Protein AF-X1G831-F1 (afdb_monomer)

Foldseek 3Di:
DAFPDDDPPDTHRDDDLLVVLVVAAFAADAEAEDEFQAALDDDDVVAAWDWADWDPPDPFDFQQDADDDDPVVPDDDDDDDDDDDDDDPDPDDGQRFRATPPTRIHIGGQNQDQELVVNLVRVVSSVVSVLRNHHQLHKYKYWYDWDFLADPPPPPDQDDDPDDDDDRPPPPDRGHHPSVPPDHRHIPCSVVSNVVVCVVVVKAWDDWDKAFAPPQDADPDDPDGRDRITTIIMIHSDPLNDWWAAPPPRDIDSDDDDPVPCVVGDDDDDPPPD

Solvent-accessible surface area (backbone atoms only — not comparable to full-atom values): 17306 Å² total; per-residue (Å²): 127,82,59,75,41,76,62,100,87,50,73,42,74,81,72,59,64,60,65,55,47,69,66,52,59,70,49,70,36,60,70,49,76,50,64,70,65,42,58,77,74,63,85,63,86,90,60,67,71,39,81,42,79,50,55,93,86,57,88,68,45,70,34,81,61,68,66,84,89,67,77,75,85,68,73,86,87,84,87,82,88,84,83,91,75,79,92,70,87,74,89,71,79,82,47,73,47,49,30,20,77,80,52,64,20,38,52,41,47,81,20,50,48,48,37,74,65,57,37,42,52,54,49,48,61,40,46,53,44,51,56,44,24,27,20,70,67,9,41,37,38,42,39,47,58,71,39,61,33,64,75,86,77,80,68,92,61,86,81,78,61,89,86,63,78,98,61,86,68,71,85,68,87,71,69,63,63,68,52,86,91,50,60,77,72,34,72,67,51,46,47,58,52,42,51,52,53,40,43,77,67,66,37,41,78,77,46,84,40,77,47,75,40,95,83,46,74,80,57,91,57,88,90,59,81,59,74,40,58,42,47,35,37,36,33,22,60,40,96,68,44,48,76,36,46,28,73,81,83,65,48,74,41,71,66,82,60,51,88,85,41,27,62,54,35,53,94,64,82,73,82,74,85,126

Radius of gyration: 24.04 Å; Cα contacts (8 Å, |Δi|>4): 388; chains: 1; bounding box: 50×58×80 Å

Structure (mmCIF, N/CA/C/O backbone):
data_AF-X1G831-F1
#
_entry.id   AF-X1G831-F1
#
loop_
_atom_site.group_PDB
_atom_site.id
_atom_site.type_symbol
_atom_site.label_atom_id
_atom_site.label_alt_id
_atom_site.label_comp_id
_atom_site.label_asym_id
_atom_site.label_entity_id
_atom_site.label_seq_id
_atom_site.pdbx_PDB_ins_code
_atom_site.Cartn_x
_atom_site.Cartn_y
_atom_site.Cartn_z
_atom_site.occupancy
_atom_site.B_iso_or_equiv
_atom_site.auth_seq_id
_atom_site.auth_comp_id
_atom_site.auth_asym_id
_atom_site.auth_atom_id
_atom_site.pdbx_PDB_model_num
ATOM 1 N N . MET A 1 1 ? -10.690 -20.963 4.256 1.00 85.31 1 MET A N 1
ATOM 2 C CA . MET A 1 1 ? -9.299 -21.421 4.035 1.00 85.31 1 MET A CA 1
ATOM 3 C C . MET A 1 1 ? -8.721 -21.779 5.390 1.00 85.31 1 MET A C 1
ATOM 5 O O . MET A 1 1 ? -8.988 -21.037 6.324 1.00 85.31 1 MET A O 1
ATOM 9 N N . LYS A 1 2 ? -8.014 -22.906 5.525 1.00 90.44 2 LYS A N 1
ATOM 10 C CA . LYS A 1 2 ? -7.389 -23.283 6.801 1.00 90.44 2 LYS A CA 1
ATOM 11 C C . LYS A 1 2 ? -6.063 -22.517 6.972 1.00 90.44 2 LYS A C 1
ATOM 13 O O . LYS A 1 2 ? -5.349 -22.398 5.972 1.00 90.44 2 LYS A O 1
ATOM 18 N N . PRO A 1 3 ? -5.730 -22.007 8.171 1.00 94.75 3 PRO A N 1
ATOM 19 C CA . PRO A 1 3 ? -4.408 -21.451 8.441 1.00 94.75 3 PRO A CA 1
ATOM 20 C C . PRO A 1 3 ? -3.305 -22.488 8.200 1.00 94.75 3 PRO A C 1
ATOM 22 O O . PRO A 1 3 ? -3.505 -23.688 8.391 1.00 94.75 3 PRO A O 1
ATOM 25 N N . TYR A 1 4 ? -2.132 -22.014 7.790 1.00 96.25 4 TYR A N 1
ATOM 26 C CA . TYR A 1 4 ? -0.911 -22.818 7.742 1.00 96.25 4 TYR A CA 1
ATOM 27 C C . TYR A 1 4 ? -0.408 -23.138 9.157 1.00 96.25 4 TYR A C 1
ATOM 29 O O . TYR A 1 4 ? 0.038 -24.249 9.426 1.00 96.25 4 TYR A O 1
ATOM 37 N N . PHE A 1 5 ? -0.531 -22.169 10.065 1.00 97.62 5 PHE A N 1
ATOM 38 C CA . PHE A 1 5 ? -0.227 -22.304 11.486 1.00 97.62 5 PHE A CA 1
ATOM 39 C C . PHE A 1 5 ? -1.284 -21.557 12.299 1.00 97.62 5 PHE A C 1
ATOM 41 O O . PHE A 1 5 ? -1.766 -20.511 11.861 1.00 97.62 5 PHE A O 1
ATOM 48 N N . GLU A 1 6 ? -1.640 -22.086 13.465 1.00 97.38 6 GLU A N 1
ATOM 49 C CA . GLU A 1 6 ? -2.624 -21.486 14.362 1.00 97.38 6 GLU A CA 1
ATOM 50 C C . GLU A 1 6 ? -2.326 -21.868 15.817 1.00 97.38 6 GLU A C 1
ATOM 52 O O . GLU A 1 6 ? -2.114 -23.043 16.120 1.00 97.38 6 GLU A O 1
ATOM 57 N N . ASP A 1 7 ? -2.321 -20.870 16.698 1.00 97.25 7 ASP A N 1
ATOM 58 C CA . ASP A 1 7 ? -2.323 -21.011 18.154 1.00 97.25 7 ASP A CA 1
ATOM 59 C C . ASP A 1 7 ? -3.410 -20.111 18.784 1.00 97.25 7 ASP A C 1
ATOM 61 O O . ASP A 1 7 ? -4.289 -19.603 18.089 1.00 97.25 7 ASP A O 1
ATOM 65 N N . SER A 1 8 ? -3.390 -19.923 20.108 1.00 96.38 8 SER A N 1
ATOM 66 C CA . SER A 1 8 ? -4.411 -19.142 20.822 1.00 96.38 8 SER A CA 1
ATOM 67 C C . SER A 1 8 ? -4.416 -17.637 20.516 1.00 96.38 8 SER A C 1
ATOM 69 O O . SER A 1 8 ? -5.392 -16.967 20.846 1.00 96.38 8 SER A O 1
ATOM 71 N N . PHE A 1 9 ? -3.346 -17.090 19.932 1.00 95.19 9 PHE A N 1
ATOM 72 C CA . PHE A 1 9 ? -3.184 -15.656 19.656 1.00 95.19 9 PHE A CA 1
ATOM 73 C C . PHE A 1 9 ? -2.833 -15.346 18.196 1.00 95.19 9 PHE A C 1
ATOM 75 O O . PHE A 1 9 ? -3.039 -14.220 17.744 1.00 95.19 9 PHE A O 1
ATOM 82 N N . THR A 1 10 ? -2.295 -16.318 17.461 1.00 96.94 10 THR A N 1
ATOM 83 C CA . THR A 1 10 ? -1.663 -16.121 16.160 1.00 96.94 10 THR A CA 1
ATOM 84 C C . THR A 1 10 ? -2.197 -17.116 15.146 1.00 96.94 10 THR A C 1
ATOM 86 O O . THR A 1 10 ? -2.191 -18.323 15.366 1.00 96.94 10 THR A O 1
ATOM 89 N N . SER A 1 11 ? -2.559 -16.612 13.970 1.00 96.88 11 SER A N 1
ATOM 90 C CA . SER A 1 11 ? -2.832 -17.438 12.797 1.00 96.88 11 SER A CA 1
ATOM 91 C C . SER A 1 11 ? -1.979 -16.959 11.629 1.00 96.88 11 SER A C 1
ATOM 93 O O . SER A 1 11 ? -1.954 -15.769 11.314 1.00 96.88 11 SER A O 1
ATOM 95 N N . ILE A 1 12 ? -1.301 -17.885 10.955 1.00 97.31 12 ILE A N 1
ATOM 96 C CA . ILE A 1 12 ? -0.504 -17.610 9.758 1.00 97.31 12 ILE A CA 1
ATOM 97 C C . ILE A 1 12 ? -1.199 -18.257 8.572 1.00 97.31 12 ILE A C 1
ATOM 99 O O . ILE A 1 12 ? -1.457 -19.459 8.562 1.00 97.31 12 ILE A O 1
ATOM 103 N N . TYR A 1 13 ? -1.464 -17.463 7.542 1.00 96.12 13 TYR A N 1
ATOM 104 C CA . TYR A 1 13 ? -2.053 -17.928 6.294 1.00 96.12 13 TYR A CA 1
ATOM 105 C C . TYR A 1 13 ? -1.001 -17.860 5.192 1.00 96.12 13 TYR A C 1
ATOM 107 O O . TYR A 1 13 ? -0.443 -16.797 4.928 1.00 96.12 13 TYR A O 1
ATOM 115 N N . GLN A 1 14 ? -0.746 -18.986 4.528 1.00 93.38 14 GLN A N 1
ATOM 116 C CA . GLN A 1 14 ? 0.147 -19.038 3.376 1.00 93.38 14 GLN A CA 1
ATOM 117 C C . GLN A 1 14 ? -0.672 -18.943 2.088 1.00 93.38 14 GLN A C 1
ATOM 119 O O . GLN A 1 14 ? -1.495 -19.811 1.800 1.00 93.38 14 GLN A O 1
ATOM 124 N N . GLY A 1 15 ? -0.439 -17.902 1.292 1.00 89.75 15 GLY A N 1
ATOM 125 C CA . GLY A 1 15 ? -1.065 -17.761 -0.017 1.00 89.75 15 GLY A CA 1
ATOM 126 C C . GLY A 1 15 ? -1.068 -16.330 -0.531 1.00 89.75 15 GLY A C 1
ATOM 127 O O . GLY A 1 15 ? -0.501 -15.421 0.070 1.00 89.75 15 GLY A O 1
ATOM 128 N N . HIS A 1 16 ? -1.743 -16.131 -1.661 1.00 88.38 16 HIS A N 1
ATOM 129 C CA . HIS A 1 16 ? -1.906 -14.812 -2.255 1.00 88.38 16 HIS A CA 1
ATOM 130 C C . HIS A 1 16 ? -2.752 -13.904 -1.356 1.00 88.38 16 HIS A C 1
ATOM 132 O O . HIS A 1 16 ? -3.925 -14.213 -1.130 1.00 88.38 16 HIS A O 1
ATOM 138 N N . ALA A 1 17 ? -2.207 -12.765 -0.916 1.00 91.38 17 ALA A N 1
ATOM 139 C CA . ALA A 1 17 ? -2.860 -11.863 0.038 1.00 91.38 17 ALA A CA 1
ATOM 140 C C . ALA A 1 17 ? -4.309 -11.524 -0.353 1.00 91.38 17 ALA A C 1
ATOM 142 O O . ALA A 1 17 ? -5.213 -11.705 0.455 1.00 91.38 17 ALA A O 1
ATOM 143 N N . LEU A 1 18 ? -4.564 -11.157 -1.617 1.00 90.56 18 LEU A N 1
ATOM 144 C CA . LEU A 1 18 ? -5.925 -10.865 -2.095 1.00 90.56 18 LEU A CA 1
ATOM 145 C C . LEU A 1 18 ? -6.883 -12.062 -1.952 1.00 90.56 18 LEU A C 1
ATOM 147 O O . LEU A 1 18 ? -8.051 -11.882 -1.626 1.00 90.56 18 LEU A O 1
ATOM 151 N N . LYS A 1 19 ? -6.410 -13.292 -2.198 1.00 91.38 19 LYS A N 1
ATOM 152 C CA . LYS A 1 19 ? -7.250 -14.497 -2.095 1.00 91.38 19 LYS A CA 1
ATOM 153 C C . LYS A 1 19 ? -7.513 -14.847 -0.633 1.00 91.38 19 LYS A C 1
ATOM 155 O O . LYS A 1 19 ? -8.636 -15.197 -0.298 1.00 91.38 19 LYS A O 1
ATOM 160 N N . VAL A 1 20 ? -6.495 -14.720 0.220 1.00 95.25 20 VAL A N 1
ATOM 161 C CA . VAL A 1 20 ? -6.602 -14.965 1.664 1.00 95.25 20 VAL A CA 1
ATOM 162 C C . VAL A 1 20 ? -7.552 -13.954 2.308 1.00 95.25 20 VAL A C 1
ATOM 164 O O . VAL A 1 20 ? -8.499 -14.363 2.974 1.00 95.25 20 VAL A O 1
ATOM 167 N N . LEU A 1 21 ? -7.366 -12.654 2.052 1.00 95.88 21 LEU A N 1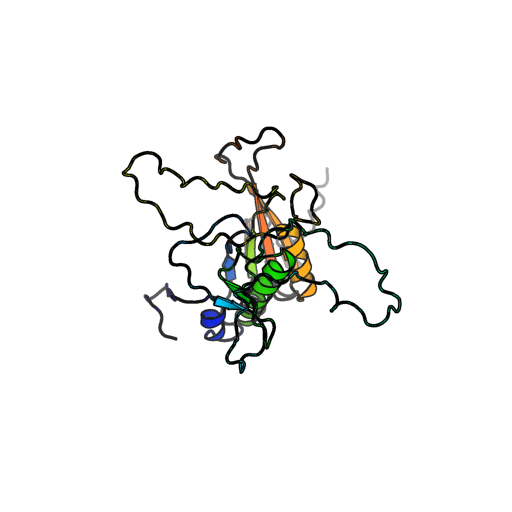
ATOM 168 C CA . LEU A 1 21 ? -8.201 -11.583 2.608 1.00 95.88 21 LEU A CA 1
ATOM 169 C C . LEU A 1 21 ? -9.682 -11.768 2.263 1.00 95.88 21 LEU A C 1
ATOM 171 O O . LEU A 1 21 ? -10.532 -11.591 3.131 1.00 95.88 21 LEU A O 1
ATOM 175 N N . LYS A 1 22 ? -10.003 -12.212 1.040 1.00 95.56 22 LYS A N 1
ATOM 176 C CA . LYS A 1 22 ? -11.381 -12.534 0.622 1.00 95.56 22 LYS A CA 1
ATOM 177 C C . LYS A 1 22 ? -12.059 -13.610 1.471 1.00 95.56 22 LYS A C 1
ATOM 179 O O . LYS A 1 22 ? -13.282 -13.686 1.479 1.00 95.56 22 LYS A O 1
ATOM 184 N N . THR A 1 23 ? -11.296 -14.435 2.187 1.00 96.56 23 THR A N 1
ATOM 185 C CA . THR A 1 23 ? -11.858 -15.453 3.087 1.00 96.56 23 THR A CA 1
ATOM 186 C C . THR A 1 23 ? -12.225 -14.912 4.464 1.00 96.56 23 THR A C 1
ATOM 188 O O . THR A 1 23 ? -12.937 -15.588 5.202 1.00 96.56 23 THR A O 1
ATOM 191 N N . PHE A 1 24 ? -11.759 -13.714 4.822 1.00 97.06 24 PHE A N 1
ATOM 192 C CA . PHE A 1 24 ? -12.047 -13.106 6.117 1.00 97.06 24 PHE A CA 1
ATOM 193 C C . PHE A 1 24 ? -13.390 -12.382 6.063 1.00 97.06 24 PHE A C 1
ATOM 195 O O . PHE A 1 24 ? -13.750 -11.776 5.045 1.00 97.06 24 PHE A O 1
ATOM 202 N N . ALA A 1 25 ? -14.123 -12.416 7.175 1.00 97.69 25 ALA A N 1
ATOM 203 C CA . ALA A 1 25 ? -15.366 -11.675 7.314 1.00 97.69 25 ALA A CA 1
ATOM 204 C C . ALA A 1 25 ? -15.128 -10.164 7.146 1.00 97.69 25 ALA A C 1
ATOM 206 O O . ALA A 1 25 ? -14.044 -9.641 7.401 1.00 97.69 25 ALA A O 1
ATOM 207 N N . SER A 1 26 ? -16.145 -9.452 6.669 1.00 97.94 26 SER A N 1
ATOM 208 C CA . SER A 1 26 ? -16.094 -7.990 6.645 1.00 97.94 26 SER A CA 1
ATOM 209 C C . SER A 1 26 ? -16.076 -7.457 8.077 1.00 97.94 26 SER A C 1
ATOM 211 O O . SER A 1 26 ? -16.712 -8.036 8.954 1.00 97.94 26 SER A O 1
ATOM 213 N N . GLU A 1 27 ? -15.385 -6.342 8.305 1.00 96.25 27 GLU A N 1
ATOM 214 C CA . GLU A 1 27 ? -15.343 -5.669 9.613 1.00 96.25 27 GLU A CA 1
ATOM 215 C C . GLU A 1 27 ? -14.859 -6.547 10.782 1.00 96.25 27 GLU A C 1
ATOM 217 O O . GLU A 1 27 ? -15.293 -6.370 11.918 1.00 96.25 27 GLU A O 1
ATOM 222 N N . SER A 1 28 ? -13.946 -7.486 10.525 1.00 96.44 28 SER A N 1
ATOM 223 C CA . SER A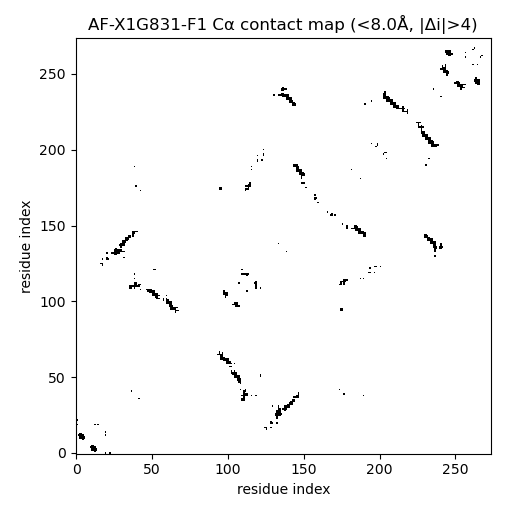 1 28 ? -13.401 -8.404 11.530 1.00 96.44 28 SER A CA 1
ATOM 224 C C . SER A 1 28 ? -12.016 -8.021 12.059 1.00 96.44 28 SER A C 1
ATOM 226 O O . SER A 1 28 ? -11.562 -8.613 13.033 1.00 96.44 28 SER A O 1
ATOM 228 N N . ILE A 1 29 ? -11.322 -7.068 11.429 1.00 95.81 29 ILE A N 1
ATOM 229 C CA . ILE A 1 29 ? -9.937 -6.699 11.761 1.00 95.81 29 ILE A CA 1
ATOM 230 C C . ILE A 1 29 ? -9.877 -5.272 12.313 1.00 95.81 29 ILE A C 1
ATOM 232 O O . ILE A 1 29 ? -10.421 -4.347 11.716 1.00 95.81 29 ILE A O 1
ATOM 236 N N . GLN A 1 30 ? -9.202 -5.078 13.449 1.00 92.00 30 GLN A N 1
ATOM 237 C CA . GLN A 1 30 ? -9.047 -3.753 14.064 1.00 92.00 30 GLN A CA 1
ATOM 238 C C . GLN A 1 30 ? -7.945 -2.921 13.403 1.00 92.00 30 GLN A C 1
ATOM 240 O O . GLN A 1 30 ? -8.110 -1.726 13.183 1.00 92.00 30 GLN A O 1
ATOM 245 N N . MET A 1 31 ? -6.810 -3.546 13.101 1.00 94.25 31 MET A N 1
ATOM 246 C CA . MET A 1 31 ? -5.642 -2.862 12.565 1.00 94.25 31 MET A CA 1
ATOM 247 C C . MET A 1 31 ? -5.006 -3.709 11.474 1.00 94.25 31 MET A C 1
ATOM 249 O O . MET A 1 31 ? -4.768 -4.902 11.663 1.00 94.25 31 ME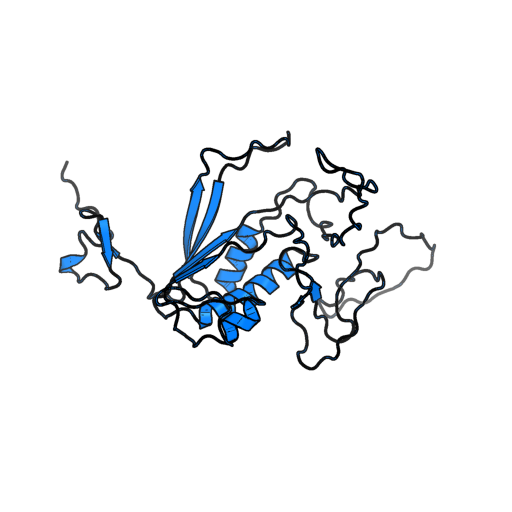T A O 1
ATOM 253 N N . CYS A 1 32 ? -4.681 -3.075 10.355 1.00 97.38 32 CYS A N 1
ATOM 254 C CA . CYS A 1 32 ? -3.825 -3.652 9.332 1.00 97.38 32 CYS A CA 1
ATOM 255 C C . CYS A 1 32 ? -2.522 -2.857 9.257 1.00 97.38 32 CYS A C 1
ATOM 257 O O . CYS A 1 32 ? -2.526 -1.629 9.310 1.00 97.38 32 CYS A O 1
ATOM 259 N N . LEU A 1 33 ? -1.404 -3.558 9.108 1.00 97.38 33 LEU A N 1
ATOM 260 C CA . LEU A 1 33 ? -0.096 -2.959 8.880 1.00 97.38 33 LEU A CA 1
ATOM 261 C C . LEU A 1 33 ? 0.603 -3.752 7.783 1.00 97.38 33 LEU A C 1
ATOM 263 O O . LEU A 1 33 ? 0.646 -4.980 7.848 1.00 97.38 33 LEU A O 1
ATOM 267 N N . CYS A 1 34 ? 1.118 -3.072 6.762 1.00 96.25 34 CYS A N 1
ATOM 268 C CA . CYS A 1 34 ? 1.846 -3.752 5.698 1.00 96.25 34 CYS A CA 1
ATOM 269 C C . CYS A 1 34 ? 2.956 -2.896 5.083 1.00 96.25 34 CYS A C 1
ATOM 271 O O . CYS A 1 34 ? 2.897 -1.665 5.068 1.00 96.25 34 CYS A O 1
ATOM 273 N N . SER A 1 35 ? 3.951 -3.596 4.543 1.00 95.94 35 SER A N 1
ATOM 274 C CA . SER A 1 35 ? 4.987 -3.067 3.661 1.00 95.94 35 SER A CA 1
ATOM 275 C C . SER A 1 35 ? 5.014 -3.937 2.399 1.00 95.94 35 SER A C 1
ATOM 277 O O . SER A 1 35 ? 5.700 -4.967 2.398 1.00 95.94 35 SER A O 1
ATOM 279 N N . PRO A 1 36 ? 4.202 -3.628 1.370 1.00 94.69 36 PRO A N 1
ATOM 280 C CA . PRO A 1 36 ? 4.167 -4.435 0.154 1.00 94.69 36 PRO A CA 1
ATOM 281 C C . PRO A 1 36 ? 5.538 -4.418 -0.548 1.00 94.69 36 PRO A C 1
ATOM 283 O O . PRO A 1 36 ? 6.356 -3.541 -0.263 1.00 94.69 36 PRO A O 1
ATOM 286 N N . PRO A 1 37 ? 5.810 -5.355 -1.474 1.00 92.75 37 PRO A N 1
ATOM 287 C CA . PRO A 1 37 ? 6.988 -5.290 -2.333 1.00 92.75 37 PRO A CA 1
ATOM 288 C C . PRO A 1 37 ? 7.122 -3.918 -3.000 1.00 92.75 37 PRO A C 1
ATOM 290 O O . PRO A 1 37 ? 6.238 -3.506 -3.743 1.00 92.75 37 PRO A O 1
ATOM 293 N N . TYR A 1 38 ? 8.219 -3.205 -2.741 1.00 92.75 38 TYR A N 1
ATOM 294 C CA . TYR A 1 38 ? 8.442 -1.896 -3.356 1.00 92.75 38 TYR A CA 1
ATOM 295 C C . TYR A 1 38 ? 8.697 -2.065 -4.849 1.00 92.75 38 TYR A C 1
ATOM 297 O O . TYR A 1 38 ? 9.492 -2.910 -5.276 1.00 92.75 38 TYR A O 1
ATOM 305 N N . TRP A 1 39 ? 8.033 -1.228 -5.634 1.00 92.50 39 TRP A N 1
ATOM 306 C CA . TRP A 1 39 ? 7.995 -1.391 -7.071 1.00 92.50 39 TRP A CA 1
ATOM 307 C C . TRP A 1 39 ? 9.376 -1.262 -7.720 1.00 92.50 39 TRP A C 1
ATOM 309 O O . TRP A 1 39 ? 10.080 -0.269 -7.561 1.00 92.50 39 TRP A O 1
ATOM 319 N N . GLY A 1 40 ? 9.779 -2.280 -8.471 1.00 85.31 40 GLY A N 1
ATOM 320 C CA . GLY A 1 40 ? 11.027 -2.332 -9.215 1.00 85.31 40 GLY A CA 1
ATOM 321 C C . GLY A 1 40 ? 12.287 -2.526 -8.370 1.00 85.31 40 GLY A C 1
ATOM 322 O O . GLY A 1 40 ? 13.373 -2.230 -8.878 1.00 85.31 40 GLY A O 1
ATOM 323 N N . LEU A 1 41 ? 12.175 -2.972 -7.110 1.00 81.81 41 LEU A N 1
ATOM 324 C CA . LEU A 1 41 ? 13.336 -3.165 -6.228 1.00 81.81 41 LEU A CA 1
ATOM 325 C C . LEU A 1 41 ? 13.743 -4.624 -6.012 1.00 81.81 41 LEU A C 1
ATOM 327 O O . LEU A 1 41 ? 14.936 -4.890 -5.862 1.00 81.81 41 LEU A O 1
ATOM 331 N N . ARG A 1 42 ? 12.795 -5.567 -5.954 1.00 78.88 42 ARG A N 1
ATOM 332 C CA . ARG A 1 42 ? 13.096 -6.976 -5.661 1.00 78.88 42 ARG A CA 1
ATOM 333 C C . ARG A 1 42 ? 12.321 -7.915 -6.571 1.00 78.88 42 ARG A C 1
ATOM 335 O O . ARG A 1 42 ? 11.126 -7.738 -6.765 1.00 78.88 42 ARG A O 1
ATOM 342 N N . ASN A 1 43 ? 13.026 -8.925 -7.068 1.00 77.25 43 ASN A N 1
ATOM 343 C CA . ASN A 1 43 ? 12.439 -10.155 -7.576 1.00 77.25 43 ASN A CA 1
ATOM 344 C C . ASN A 1 43 ? 12.598 -11.213 -6.482 1.00 77.25 43 ASN A C 1
ATOM 346 O O . ASN A 1 43 ? 13.702 -11.375 -5.955 1.00 77.25 43 ASN A O 1
ATOM 350 N N . TYR A 1 44 ? 11.506 -11.858 -6.081 1.00 74.94 44 TYR A N 1
ATOM 351 C CA . TYR A 1 44 ? 11.548 -12.888 -5.051 1.00 74.94 44 TYR A CA 1
ATOM 352 C C . TYR A 1 44 ? 11.605 -14.253 -5.732 1.00 74.94 44 TYR A C 1
ATOM 354 O O . TYR A 1 44 ? 10.669 -14.653 -6.430 1.00 74.94 44 TYR A O 1
ATOM 362 N N . SER A 1 45 ? 12.708 -14.972 -5.522 1.00 68.81 45 SER A N 1
ATOM 363 C CA . SER A 1 45 ? 12.872 -16.330 -6.035 1.00 68.81 45 SER A CA 1
ATOM 364 C C . SER A 1 45 ? 11.795 -17.250 -5.453 1.00 68.81 45 SER A C 1
ATOM 366 O O . SER A 1 45 ? 11.434 -17.167 -4.277 1.00 68.81 45 SER A O 1
ATOM 368 N N . GLY A 1 46 ? 11.206 -18.087 -6.308 1.00 65.62 46 GLY A N 1
ATOM 369 C CA . GLY A 1 46 ? 10.044 -18.906 -5.943 1.00 65.62 46 GLY A CA 1
ATOM 370 C C . GLY A 1 46 ? 8.740 -18.118 -5.751 1.00 65.62 46 GLY A C 1
ATOM 371 O O . GLY A 1 46 ? 7.731 -18.701 -5.353 1.00 65.62 46 GLY A O 1
ATOM 372 N N . GLY A 1 47 ? 8.726 -16.812 -6.041 1.00 61.84 47 GLY A N 1
ATOM 373 C CA . GLY A 1 47 ? 7.508 -16.016 -6.066 1.00 61.84 47 GLY A CA 1
ATOM 374 C C . GLY A 1 47 ? 6.563 -16.515 -7.159 1.00 61.84 47 GLY A C 1
ATOM 375 O O . GLY A 1 47 ? 6.920 -16.578 -8.335 1.00 61.84 47 GLY A O 1
ATOM 376 N N . SER A 1 48 ? 5.344 -16.884 -6.768 1.00 64.94 48 SER A N 1
ATOM 377 C CA . SER A 1 48 ? 4.307 -17.313 -7.704 1.00 64.94 48 SER A CA 1
ATOM 378 C C . SER A 1 48 ? 3.934 -16.166 -8.640 1.00 64.94 48 SER A C 1
ATOM 380 O O . SER A 1 48 ? 3.518 -15.108 -8.165 1.00 64.94 48 SER A O 1
ATOM 382 N N . GLU A 1 49 ? 4.010 -16.388 -9.951 1.00 73.00 49 GLU A N 1
ATOM 383 C CA . GLU A 1 49 ? 3.361 -15.503 -10.913 1.00 73.00 49 GLU A CA 1
ATOM 384 C C . GLU A 1 49 ? 1.849 -15.531 -10.682 1.00 73.00 49 GLU A C 1
ATOM 386 O O . GLU A 1 49 ? 1.221 -16.592 -10.636 1.00 73.00 49 GLU A O 1
ATOM 391 N N . ILE A 1 50 ? 1.261 -14.353 -10.506 1.00 84.62 50 ILE A N 1
ATOM 392 C CA . ILE A 1 50 ? -0.161 -14.201 -10.218 1.00 84.62 50 ILE A CA 1
ATOM 393 C C . ILE A 1 50 ? -0.810 -13.473 -11.379 1.00 84.62 50 ILE A C 1
ATOM 395 O O . ILE A 1 50 ? -0.204 -12.591 -11.976 1.00 84.62 50 ILE A O 1
ATOM 399 N N . VAL A 1 51 ? -2.050 -13.846 -11.683 1.00 88.12 51 VAL A N 1
ATOM 400 C CA . VAL A 1 51 ? -2.888 -13.125 -12.636 1.00 88.12 51 VAL A CA 1
ATOM 401 C C . VAL A 1 51 ? -3.626 -11.999 -11.921 1.00 88.12 51 VAL A C 1
ATOM 403 O O . VAL A 1 51 ? -4.351 -12.237 -10.951 1.00 88.12 51 VAL A O 1
ATOM 406 N N . TRP A 1 52 ? -3.450 -10.789 -12.428 1.00 89.69 52 TRP A N 1
ATOM 407 C CA . TRP A 1 52 ? -4.028 -9.554 -11.934 1.00 89.69 52 TRP A CA 1
ATOM 408 C C . TRP A 1 52 ? -5.007 -8.981 -12.956 1.00 89.69 52 TRP A C 1
ATOM 410 O O . TRP A 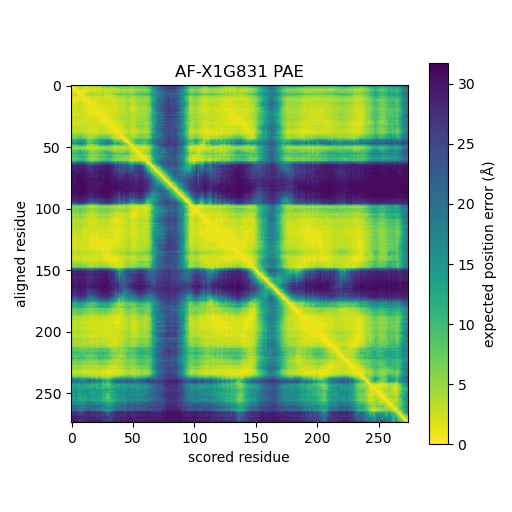1 52 ? -4.718 -8.929 -14.152 1.00 89.69 52 TRP A O 1
ATOM 420 N N . GLY A 1 53 ? -6.168 -8.535 -12.475 1.00 86.38 53 GLY A N 1
ATOM 421 C CA . GLY A 1 53 ? -7.204 -7.938 -13.316 1.00 86.38 53 GLY A CA 1
ATOM 422 C C . GLY A 1 53 ? -7.795 -8.889 -14.366 1.00 86.38 53 GLY A C 1
ATOM 423 O O . GLY A 1 53 ? -7.749 -10.114 -14.238 1.00 86.38 53 GLY A O 1
ATOM 424 N N . GLY A 1 54 ? -8.383 -8.290 -15.404 1.00 86.38 54 GLY A N 1
ATOM 425 C CA . GLY A 1 54 ? -9.054 -8.979 -16.506 1.00 86.38 54 GLY A CA 1
ATOM 426 C C . GLY A 1 54 ? -10.344 -9.713 -16.124 1.00 86.38 54 GLY A C 1
ATOM 427 O O . GLY A 1 54 ? -10.912 -9.543 -15.046 1.00 86.38 54 GLY A O 1
ATOM 428 N N . ASN A 1 55 ? -10.838 -10.518 -17.065 1.00 83.44 55 ASN A N 1
ATOM 429 C CA . ASN A 1 55 ? -12.078 -11.276 -16.909 1.00 83.44 55 ASN A CA 1
ATOM 430 C C . ASN A 1 55 ? -11.808 -12.608 -16.188 1.00 83.44 55 ASN A C 1
ATOM 432 O O . ASN A 1 55 ? -11.043 -13.427 -16.690 1.00 83.44 55 ASN A O 1
ATOM 436 N N . GLY A 1 56 ? -12.479 -12.841 -15.055 1.00 82.25 56 GLY A N 1
ATOM 437 C CA . GLY A 1 56 ? -12.325 -14.055 -14.242 1.00 82.25 56 GLY A CA 1
ATOM 438 C C . GLY A 1 56 ? -12.759 -15.363 -14.917 1.00 82.25 56 GLY A C 1
ATOM 439 O O . GLY A 1 56 ? -12.366 -16.427 -14.453 1.00 82.25 56 GLY A O 1
ATOM 440 N N . ASN A 1 57 ? -13.517 -15.292 -16.016 1.00 87.94 57 ASN A N 1
ATOM 441 C CA . ASN A 1 57 ? -13.917 -16.450 -16.826 1.00 87.94 57 ASN A CA 1
ATOM 442 C C . ASN A 1 57 ? -13.045 -16.631 -18.080 1.00 87.94 57 ASN A C 1
ATOM 444 O O . ASN A 1 57 ? -13.361 -17.436 -18.952 1.00 87.94 57 ASN A O 1
ATOM 448 N N . CYS A 1 58 ? -11.982 -15.842 -18.226 1.00 85.56 58 CYS A N 1
ATOM 449 C CA . CYS A 1 58 ? -11.074 -15.961 -19.353 1.00 85.56 58 CYS A CA 1
ATOM 450 C C . CYS A 1 58 ? -10.134 -17.152 -19.142 1.00 85.56 58 CYS A C 1
ATOM 452 O O . CYS A 1 58 ? -9.447 -17.228 -18.132 1.00 85.56 58 CYS A O 1
ATOM 454 N N . GLU A 1 59 ? -10.016 -18.030 -20.138 1.00 88.19 59 GLU A N 1
ATOM 455 C CA . GLU A 1 59 ? -9.019 -19.120 -20.130 1.00 88.19 59 GLU A CA 1
ATOM 456 C C . GLU A 1 59 ? -7.569 -18.615 -20.177 1.00 88.19 59 GLU A C 1
ATOM 458 O O . GLU A 1 59 ? -6.632 -19.363 -19.930 1.00 88.19 59 GLU A O 1
ATOM 463 N N . HIS A 1 60 ? -7.416 -17.323 -20.465 1.00 84.25 60 HIS A N 1
ATOM 464 C CA . HIS A 1 60 ? -6.181 -16.588 -20.670 1.00 84.25 60 HIS A CA 1
ATOM 465 C C . HIS A 1 60 ? -5.307 -17.116 -21.813 1.00 84.25 60 HIS A C 1
ATOM 467 O O . HIS A 1 60 ? -4.920 -18.273 -21.892 1.00 84.25 60 HIS A O 1
ATOM 473 N N . GLU A 1 61 ? -4.940 -16.208 -22.708 1.00 86.50 61 GLU A N 1
ATOM 474 C CA . GLU A 1 61 ? -3.920 -16.433 -23.727 1.00 86.50 61 GLU A CA 1
ATOM 475 C C . GLU A 1 61 ? -2.845 -15.374 -23.540 1.00 86.50 61 GLU A C 1
ATOM 477 O O . GLU A 1 61 ? -3.157 -14.187 -23.574 1.00 86.50 61 GLU A O 1
ATOM 482 N N . TRP A 1 62 ? -1.617 -15.788 -23.246 1.00 83.38 62 TRP A N 1
ATOM 483 C CA . TRP A 1 62 ? -0.552 -14.885 -22.818 1.00 83.38 62 TRP A CA 1
ATOM 484 C C . TRP A 1 62 ? 0.279 -14.435 -24.005 1.00 83.38 62 TRP A C 1
ATOM 486 O O . TRP A 1 62 ? 0.738 -15.264 -24.794 1.00 83.38 62 TRP A O 1
ATOM 496 N N . ASN A 1 63 ? 0.502 -13.129 -24.116 1.00 70.19 63 ASN A N 1
ATOM 497 C CA . ASN A 1 63 ? 1.382 -12.608 -25.140 1.00 70.19 63 ASN A CA 1
ATOM 498 C C . ASN A 1 63 ? 2.849 -12.836 -24.752 1.00 70.19 63 ASN A C 1
ATOM 500 O O . ASN A 1 63 ? 3.464 -12.015 -24.094 1.00 70.19 63 ASN A O 1
ATOM 504 N N . ILE A 1 64 ? 3.446 -13.945 -25.180 1.00 59.16 64 ILE A N 1
ATOM 505 C CA . ILE A 1 64 ? 4.891 -14.170 -24.982 1.00 59.16 64 ILE A CA 1
ATOM 506 C C . ILE A 1 64 ? 5.703 -13.413 -26.062 1.00 59.16 64 ILE A C 1
ATOM 508 O O . ILE A 1 64 ? 6.929 -13.360 -26.029 1.00 59.16 64 ILE A O 1
ATOM 512 N N . THR A 1 65 ? 5.033 -12.784 -27.039 1.00 44.62 65 THR A N 1
ATOM 513 C CA . THR A 1 65 ? 5.677 -12.132 -28.184 1.00 44.62 65 THR A CA 1
ATOM 514 C C . THR A 1 65 ? 5.639 -10.608 -28.102 1.00 44.62 65 THR A C 1
ATOM 516 O O . THR A 1 65 ? 4.581 -9.986 -28.057 1.00 44.62 65 THR A O 1
ATOM 519 N N . SER A 1 66 ? 6.821 -9.996 -28.181 1.00 42.38 66 SER A N 1
ATOM 520 C CA . SER A 1 66 ? 7.034 -8.549 -28.264 1.00 42.38 66 SER A CA 1
ATOM 521 C C . SER A 1 66 ? 6.118 -7.884 -29.303 1.00 42.38 66 SER A C 1
ATOM 523 O O . SER A 1 66 ? 6.397 -7.919 -30.507 1.00 42.38 66 SER A O 1
ATOM 525 N N . ARG A 1 67 ? 5.035 -7.247 -28.859 1.00 36.31 67 ARG A N 1
ATOM 526 C CA . ARG A 1 67 ? 4.275 -6.297 -29.672 1.00 36.31 67 ARG A CA 1
ATOM 527 C C . ARG A 1 67 ? 4.122 -5.018 -28.875 1.00 36.31 67 ARG A C 1
ATOM 529 O O . ARG A 1 67 ? 3.518 -5.004 -27.818 1.00 36.31 67 ARG A O 1
ATOM 536 N N . TYR A 1 68 ? 4.716 -3.975 -29.436 1.00 35.69 68 TYR A N 1
ATOM 537 C CA . TYR A 1 68 ? 4.671 -2.587 -29.009 1.00 35.69 68 TYR A CA 1
ATOM 538 C C . TYR A 1 68 ? 3.322 -2.204 -28.392 1.00 35.69 68 TYR A C 1
ATOM 540 O O . TYR A 1 68 ? 2.304 -2.215 -29.082 1.00 35.69 68 TYR A O 1
ATOM 548 N N . TRP A 1 69 ? 3.351 -1.816 -27.116 1.00 34.81 69 TRP A N 1
ATOM 549 C CA . TRP A 1 69 ? 2.261 -1.092 -26.476 1.00 34.81 69 TRP A CA 1
ATOM 550 C C . TRP A 1 69 ? 1.986 0.200 -27.249 1.00 34.81 69 TRP A C 1
ATOM 552 O O . TRP A 1 69 ? 2.850 1.076 -27.366 1.00 34.81 69 TRP A O 1
ATOM 562 N N . ASP A 1 70 ? 0.785 0.294 -27.800 1.00 36.00 70 ASP A N 1
ATOM 563 C CA . ASP A 1 70 ? 0.265 1.483 -28.450 1.00 36.00 70 ASP A CA 1
ATOM 564 C C . ASP A 1 70 ? -0.840 2.056 -27.560 1.00 36.00 70 ASP A C 1
ATOM 566 O O . ASP A 1 70 ? -1.816 1.373 -27.255 1.00 36.00 70 ASP A O 1
ATOM 570 N N . ASN A 1 71 ? -0.692 3.316 -27.149 1.00 33.53 71 ASN A N 1
ATOM 571 C CA . ASN A 1 71 ? -1.617 4.051 -26.279 1.00 33.53 71 ASN A CA 1
ATOM 572 C C . ASN A 1 71 ? -2.997 4.336 -26.923 1.00 33.53 71 ASN A C 1
ATOM 574 O O . ASN A 1 71 ? -3.723 5.222 -26.477 1.00 33.53 71 ASN A O 1
ATOM 578 N N . ARG A 1 72 ? -3.411 3.589 -27.950 1.00 38.31 72 ARG A N 1
ATOM 579 C CA . ARG A 1 72 ? -4.635 3.833 -28.731 1.00 38.31 72 ARG A CA 1
ATOM 580 C C . ARG A 1 72 ? -5.959 3.435 -28.064 1.00 38.31 72 ARG A C 1
ATOM 582 O O . ARG A 1 72 ? -6.989 3.472 -28.727 1.00 38.31 72 ARG A O 1
ATOM 589 N N . HIS A 1 73 ? -5.977 3.113 -26.770 1.00 32.88 73 HIS A N 1
ATOM 590 C CA . HIS A 1 73 ? -7.232 2.909 -26.025 1.00 32.88 73 HIS A CA 1
ATOM 591 C C . HIS A 1 73 ? -7.593 4.031 -25.042 1.00 32.88 73 HIS A C 1
ATOM 593 O O . HIS A 1 73 ? -8.611 3.936 -24.358 1.00 32.88 73 HIS A O 1
ATOM 599 N N . ALA A 1 74 ? -6.847 5.139 -25.044 1.00 34.97 74 ALA A N 1
ATOM 600 C CA . ALA A 1 74 ? -7.327 6.407 -24.509 1.00 34.97 74 ALA A CA 1
ATOM 601 C C . ALA A 1 74 ? -7.745 7.315 -25.677 1.00 34.97 74 ALA A C 1
ATOM 603 O O . ALA A 1 74 ? -6.906 7.784 -26.439 1.00 34.97 74 ALA A O 1
ATOM 604 N N . SER A 1 75 ? -9.048 7.581 -25.769 1.00 30.39 75 SER A N 1
ATOM 605 C CA . SER A 1 75 ? -9.741 8.519 -26.670 1.00 30.39 75 SER A CA 1
ATOM 606 C C . SER A 1 75 ? -10.050 8.069 -28.111 1.00 30.39 75 SER A C 1
ATOM 608 O O . SER A 1 75 ? -9.202 7.802 -28.955 1.00 30.39 75 SER A O 1
ATOM 610 N N . VAL A 1 76 ? -11.358 8.030 -28.357 1.00 31.00 76 VAL A N 1
ATOM 611 C CA . VAL A 1 76 ? -12.047 8.064 -29.646 1.00 31.00 76 VAL A CA 1
ATOM 612 C C . VAL A 1 76 ? -11.732 9.411 -30.329 1.00 31.00 76 VAL A C 1
ATOM 614 O O . VAL A 1 76 ? -11.728 10.438 -29.657 1.00 31.00 76 VAL A O 1
ATOM 617 N N . ILE A 1 77 ? -11.561 9.394 -31.661 1.00 32.47 77 ILE A N 1
ATOM 618 C CA . ILE A 1 77 ? -11.412 10.531 -32.605 1.00 32.47 77 ILE A CA 1
ATOM 619 C C . ILE A 1 77 ? -9.993 11.120 -32.762 1.00 32.47 77 ILE A C 1
ATOM 621 O O . ILE A 1 77 ? -9.630 12.077 -32.092 1.00 32.47 77 ILE A O 1
ATOM 625 N N . ALA A 1 78 ? -9.254 10.647 -33.774 1.00 28.97 78 ALA A N 1
ATOM 626 C CA . ALA A 1 78 ? -8.433 11.505 -34.641 1.00 28.97 78 ALA A CA 1
ATOM 627 C C . ALA A 1 78 ? -8.082 10.770 -35.949 1.00 28.97 78 ALA A C 1
ATOM 629 O O . ALA A 1 78 ? -7.455 9.714 -35.963 1.00 28.97 78 ALA A O 1
ATOM 630 N N . SER A 1 79 ? -8.562 11.343 -37.044 1.00 29.41 79 SER A N 1
ATOM 631 C CA . SER A 1 79 ? -8.345 11.006 -38.449 1.00 29.41 79 SER A CA 1
ATOM 632 C C . SER A 1 79 ? -6.918 11.282 -38.937 1.00 29.41 79 SER A C 1
ATOM 634 O O . SER A 1 79 ? -6.329 12.273 -38.516 1.00 29.41 79 SER A O 1
ATOM 636 N N . GLY A 1 80 ? -6.470 10.538 -39.957 1.00 25.94 80 GLY A N 1
ATOM 637 C CA . GLY A 1 80 ? -5.630 11.104 -41.025 1.00 25.94 80 GLY A CA 1
ATOM 638 C C . GLY A 1 80 ? -4.260 10.457 -41.255 1.00 25.94 80 GLY A C 1
ATOM 639 O O . GLY A 1 80 ? -3.365 10.611 -40.440 1.00 25.94 80 GLY A O 1
ATOM 640 N N . GLU A 1 81 ? -4.155 9.806 -42.420 1.00 26.00 81 GLU A N 1
ATOM 641 C CA . GLU A 1 81 ? -2.994 9.664 -43.325 1.00 26.00 81 GLU A CA 1
ATOM 642 C C . GLU A 1 81 ? -1.703 8.952 -42.861 1.00 26.00 81 GLU A C 1
ATOM 644 O O . GLU A 1 81 ? -1.068 9.271 -41.861 1.00 26.00 81 GLU A O 1
ATOM 649 N N . VAL A 1 82 ? -1.291 7.966 -43.671 1.00 29.06 82 VAL A N 1
ATOM 650 C CA . VAL A 1 82 ? -0.006 7.259 -43.585 1.00 29.06 82 VAL A CA 1
ATOM 651 C C . VAL A 1 82 ? 0.858 7.650 -44.781 1.00 29.06 82 VAL A C 1
ATOM 653 O O . VAL A 1 82 ? 0.532 7.323 -45.921 1.00 29.06 82 VAL A O 1
ATOM 656 N N . ASP A 1 83 ? 1.974 8.327 -44.519 1.00 26.89 83 ASP A N 1
ATOM 657 C CA . ASP A 1 83 ? 2.941 8.679 -45.556 1.00 26.89 83 ASP A CA 1
ATOM 658 C C . ASP A 1 83 ? 3.805 7.480 -45.964 1.00 26.89 83 ASP A C 1
ATOM 660 O O . ASP A 1 83 ? 4.323 6.708 -45.149 1.00 26.89 83 ASP A O 1
ATOM 664 N N . ALA A 1 84 ? 3.972 7.352 -47.277 1.00 39.69 84 ALA A N 1
ATOM 665 C CA . ALA A 1 84 ? 4.747 6.328 -47.947 1.00 39.69 84 ALA A CA 1
ATOM 666 C C . ALA A 1 84 ? 6.231 6.712 -48.001 1.00 39.69 84 ALA A C 1
ATOM 668 O O . ALA A 1 84 ? 6.622 7.407 -48.926 1.00 39.69 84 ALA A O 1
ATOM 669 N N . LEU A 1 85 ? 7.075 6.248 -47.067 1.00 33.22 85 LEU A N 1
ATOM 670 C CA . LEU A 1 85 ? 8.529 6.106 -47.287 1.00 33.22 85 LEU A CA 1
ATOM 671 C C . LEU A 1 85 ? 9.254 5.441 -46.101 1.00 33.22 85 LEU A C 1
ATOM 673 O O . LEU A 1 85 ? 9.289 5.960 -44.992 1.00 33.22 85 LEU A O 1
ATOM 677 N N . GLY A 1 86 ? 9.953 4.339 -46.395 1.00 27.89 86 GLY A N 1
ATOM 678 C CA . GLY A 1 86 ? 11.193 3.969 -45.704 1.00 27.89 86 GLY A CA 1
ATOM 679 C C . GLY A 1 86 ? 11.050 3.193 -44.394 1.00 27.89 86 GLY A C 1
ATOM 680 O O . GLY A 1 86 ? 11.044 3.759 -43.306 1.00 27.89 86 GLY A O 1
ATOM 681 N N . SER A 1 87 ? 11.081 1.862 -44.501 1.00 33.78 87 SER A N 1
ATOM 682 C CA . SER A 1 87 ? 11.282 0.942 -43.376 1.00 33.78 87 SER A CA 1
ATOM 683 C C . SER A 1 87 ? 12.591 1.251 -42.631 1.00 33.78 87 SER A C 1
ATOM 685 O O . SER A 1 87 ? 13.673 0.800 -43.011 1.00 33.78 87 SER A O 1
ATOM 687 N N . LYS A 1 88 ? 12.508 2.021 -41.540 1.00 30.88 88 LYS A N 1
ATOM 688 C CA . LYS A 1 88 ? 13.543 2.028 -40.502 1.00 30.88 88 LYS A CA 1
ATOM 689 C C . LYS A 1 88 ? 13.300 0.810 -39.620 1.00 30.88 88 LYS A C 1
ATOM 691 O O . LYS A 1 88 ? 12.348 0.792 -38.845 1.00 30.88 88 LYS A O 1
ATOM 696 N N . LYS A 1 89 ? 14.166 -0.207 -39.735 1.00 32.34 89 LYS A N 1
ATOM 697 C CA . LYS A 1 89 ? 14.236 -1.309 -38.765 1.00 32.34 89 LYS A CA 1
ATOM 698 C C . LYS A 1 89 ? 14.459 -0.715 -37.382 1.00 32.34 89 LYS A C 1
ATOM 700 O O . LYS A 1 89 ? 15.523 -0.188 -37.062 1.00 32.34 89 LYS A O 1
ATOM 705 N N . ASP A 1 90 ? 13.403 -0.772 -36.607 1.00 30.48 90 ASP A N 1
ATOM 706 C CA . ASP A 1 90 ? 13.280 -0.101 -35.344 1.00 30.48 90 ASP A CA 1
ATOM 707 C C . ASP A 1 90 ? 13.993 -0.895 -34.242 1.00 30.48 90 ASP A C 1
ATOM 709 O O . ASP A 1 90 ? 13.629 -2.024 -33.932 1.00 30.48 90 ASP A O 1
ATOM 713 N N . LYS A 1 91 ? 15.057 -0.323 -33.668 1.00 33.44 91 LYS A N 1
ATOM 714 C CA . LYS A 1 91 ? 15.850 -0.932 -32.584 1.00 33.44 91 LYS A CA 1
ATOM 715 C C . LYS A 1 91 ? 15.233 -0.646 -31.205 1.00 33.44 91 LYS A C 1
ATOM 717 O O . LYS A 1 91 ? 15.941 -0.218 -30.293 1.00 33.44 91 LYS A O 1
ATOM 722 N N . ARG A 1 92 ? 13.920 -0.825 -31.040 1.00 35.41 92 ARG A N 1
ATOM 723 C CA . ARG A 1 92 ? 13.243 -0.651 -29.743 1.00 35.41 92 ARG A CA 1
ATOM 724 C C . ARG A 1 92 ? 13.193 -2.001 -29.014 1.00 35.41 92 ARG A C 1
ATOM 726 O O . ARG A 1 92 ? 12.941 -3.036 -29.616 1.00 35.41 92 ARG A O 1
ATOM 733 N N . GLY A 1 93 ? 13.577 -1.990 -27.736 1.00 36.09 93 GLY A N 1
ATOM 734 C CA . GLY A 1 93 ? 13.817 -3.191 -26.934 1.00 36.09 93 GLY A CA 1
ATOM 735 C C . GLY A 1 93 ? 12.585 -4.080 -26.771 1.00 36.09 93 GLY A C 1
ATOM 736 O O . GLY A 1 93 ? 11.466 -3.584 -26.697 1.00 36.09 93 GLY A O 1
ATOM 737 N N . HIS A 1 94 ? 12.827 -5.390 -26.691 1.00 34.72 94 HIS A N 1
ATOM 738 C CA . HIS A 1 94 ? 11.829 -6.392 -26.335 1.00 34.72 94 HIS A CA 1
ATOM 739 C C . HIS A 1 94 ? 11.265 -6.083 -24.946 1.00 34.72 94 HIS A C 1
ATOM 741 O O . HIS A 1 94 ? 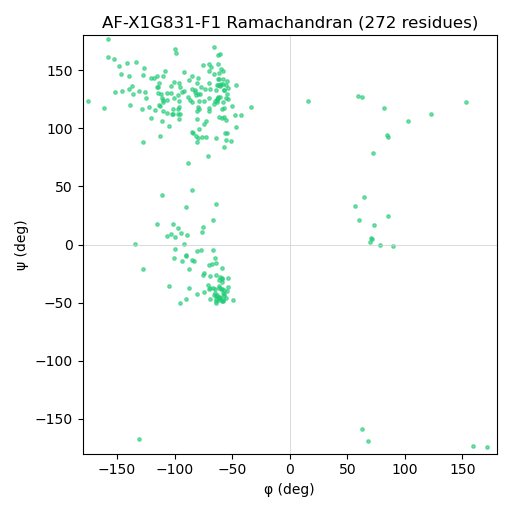12.012 -6.075 -23.967 1.00 34.72 94 HIS A O 1
ATOM 747 N N . ILE A 1 95 ? 9.972 -5.789 -24.893 1.00 45.41 95 ILE A N 1
ATOM 748 C CA . ILE A 1 95 ? 9.172 -5.834 -23.675 1.00 45.41 95 ILE A CA 1
ATOM 749 C C . ILE A 1 95 ? 8.406 -7.154 -23.794 1.00 45.41 95 ILE A C 1
ATOM 751 O O . ILE A 1 95 ? 7.650 -7.354 -24.746 1.00 45.41 95 ILE A O 1
ATOM 755 N N . GLU A 1 96 ? 8.729 -8.112 -22.929 1.00 53.12 96 GLU A N 1
ATOM 756 C CA . GLU A 1 96 ? 7.989 -9.369 -22.803 1.00 53.12 96 GLU A CA 1
ATOM 757 C C . GLU A 1 96 ? 6.742 -9.062 -21.971 1.00 53.12 96 GLU A C 1
ATOM 759 O O . GLU A 1 96 ? 6.762 -8.997 -20.745 1.00 53.12 96 GLU A O 1
ATOM 764 N N . ASP A 1 97 ? 5.669 -8.723 -22.670 1.00 63.06 97 ASP A N 1
ATOM 765 C CA . ASP A 1 97 ? 4.434 -8.234 -22.083 1.00 63.06 97 ASP A CA 1
ATOM 766 C C . ASP A 1 97 ? 3.601 -9.416 -21.576 1.00 63.06 97 ASP A C 1
ATOM 768 O O . ASP A 1 97 ? 2.812 -9.976 -22.328 1.00 63.06 97 ASP A O 1
ATOM 772 N N . ASN A 1 98 ? 3.732 -9.778 -20.292 1.00 81.19 98 ASN A N 1
ATOM 773 C CA . ASN A 1 98 ? 2.938 -10.823 -19.612 1.00 81.19 98 ASN A CA 1
ATOM 774 C C . ASN A 1 98 ? 1.425 -10.503 -19.503 1.00 81.19 98 ASN A C 1
ATOM 776 O O . ASN A 1 98 ? 0.763 -10.832 -18.518 1.00 81.19 98 ASN A O 1
ATOM 780 N N . PHE A 1 99 ? 0.851 -9.840 -20.498 1.00 85.62 99 PHE A N 1
ATOM 781 C CA . PHE A 1 99 ? -0.560 -9.533 -20.587 1.00 85.62 99 PHE A CA 1
ATOM 782 C C . PHE A 1 99 ? -1.315 -10.617 -21.347 1.00 85.62 99 PHE A C 1
ATOM 784 O O . PHE A 1 99 ? -0.823 -11.255 -22.282 1.00 85.62 99 PHE A O 1
ATOM 791 N N . CYS A 1 100 ? -2.561 -10.806 -20.947 1.00 86.06 100 CYS A N 1
ATOM 792 C CA . CYS A 1 100 ? -3.486 -11.672 -21.628 1.00 86.06 100 CYS A CA 1
ATOM 793 C C . CYS A 1 100 ? -4.046 -10.973 -22.875 1.00 86.06 100 CYS A C 1
ATOM 795 O O . CYS A 1 100 ? -4.706 -9.943 -22.765 1.00 86.06 100 CYS A O 1
ATOM 797 N N . LEU A 1 101 ? -3.880 -11.589 -24.045 1.00 84.38 101 LEU A N 1
ATOM 798 C CA . LEU A 1 101 ? -4.408 -11.131 -25.333 1.00 84.38 101 LEU A CA 1
ATOM 799 C C . LEU A 1 101 ? -5.940 -11.043 -25.370 1.00 84.38 101 LEU A C 1
ATOM 801 O O . LEU A 1 101 ? -6.494 -10.243 -26.115 1.00 84.38 101 LEU A O 1
ATOM 805 N N . LYS A 1 102 ? -6.628 -11.868 -24.575 1.00 85.81 102 LYS A N 1
ATOM 806 C CA . LYS A 1 102 ? -8.095 -11.961 -24.573 1.00 85.81 102 LYS A CA 1
ATOM 807 C C . LYS A 1 102 ? -8.762 -10.958 -23.635 1.00 85.81 102 LYS A C 1
ATOM 809 O O . LYS A 1 102 ? -9.846 -10.474 -23.938 1.00 85.81 102 LYS A O 1
ATOM 814 N N . CYS A 1 103 ? -8.165 -10.690 -22.472 1.00 85.94 103 CYS A N 1
ATOM 815 C CA . CYS A 1 103 ? -8.830 -9.923 -21.412 1.00 85.94 103 CYS A CA 1
ATOM 816 C C . CYS A 1 103 ? -7.975 -8.832 -20.759 1.00 85.94 103 CYS A C 1
ATOM 818 O O . CYS A 1 103 ? -8.449 -8.191 -19.825 1.00 85.94 103 CYS A O 1
ATOM 820 N N . GLY A 1 104 ? -6.727 -8.645 -21.195 1.00 84.75 104 GLY A N 1
ATOM 821 C CA . GLY A 1 104 ? -5.829 -7.622 -20.657 1.00 84.75 104 GLY A CA 1
ATOM 822 C C . GLY A 1 104 ? -5.310 -7.889 -19.241 1.00 84.75 104 GLY A C 1
ATOM 823 O O . GLY A 1 104 ? -4.611 -7.041 -18.702 1.00 84.75 104 GLY A O 1
ATOM 824 N N . ALA A 1 105 ? -5.615 -9.042 -18.631 1.00 89.00 105 ALA A N 1
ATOM 825 C CA . ALA A 1 105 ? -5.043 -9.412 -17.336 1.00 89.00 105 ALA A CA 1
ATOM 826 C C . ALA A 1 105 ? -3.515 -9.437 -17.410 1.00 89.00 105 ALA A C 1
ATOM 828 O O . ALA A 1 105 ? -2.969 -9.914 -18.401 1.00 89.00 105 ALA A O 1
ATOM 829 N N . TRP A 1 106 ? -2.829 -8.997 -16.365 1.00 90.31 106 TRP A N 1
ATOM 830 C CA . TRP A 1 106 ? -1.373 -9.069 -16.289 1.00 90.31 106 TRP A CA 1
ATOM 831 C C . TRP A 1 106 ? -0.930 -10.246 -15.422 1.00 90.31 106 TRP A C 1
ATOM 833 O O . TRP A 1 106 ? -1.534 -10.507 -14.385 1.00 90.31 106 TRP A O 1
ATOM 843 N N . ARG A 1 107 ? 0.125 -10.959 -15.820 1.00 87.44 107 ARG A N 1
ATOM 844 C CA . ARG A 1 107 ? 0.697 -12.074 -15.063 1.00 87.44 107 ARG A CA 1
ATOM 845 C C . ARG A 1 107 ? 2.089 -11.733 -14.536 1.00 87.44 107 ARG A C 1
ATOM 847 O O . ARG A 1 107 ? 3.019 -11.497 -15.301 1.00 87.44 107 ARG A O 1
ATOM 854 N N . GLY A 1 108 ? 2.262 -11.752 -13.222 1.00 86.38 108 GLY A N 1
ATOM 855 C CA . GLY A 1 108 ? 3.562 -11.488 -12.613 1.00 86.38 108 GLY A CA 1
ATOM 856 C C . GLY A 1 108 ? 3.513 -11.346 -11.098 1.00 86.38 108 GLY A C 1
ATOM 857 O O . GLY A 1 108 ? 2.483 -11.591 -10.462 1.00 86.38 108 GLY A O 1
ATOM 858 N N . GLN A 1 109 ? 4.657 -10.989 -10.515 1.00 86.69 109 GLN A N 1
ATOM 859 C CA . GLN A 1 109 ? 4.784 -10.745 -9.079 1.00 86.69 109 GLN A CA 1
ATOM 860 C C . GLN A 1 109 ? 4.453 -9.283 -8.747 1.00 86.69 109 GLN A C 1
ATOM 862 O O . GLN A 1 109 ? 4.840 -8.377 -9.482 1.00 86.69 109 GLN A O 1
ATOM 867 N N . LEU A 1 110 ? 3.779 -9.052 -7.618 1.00 90.56 110 LEU A N 1
ATOM 868 C CA . LEU A 1 110 ? 3.522 -7.700 -7.113 1.00 90.56 110 LEU A CA 1
ATOM 869 C C . LEU A 1 110 ? 4.843 -6.945 -6.910 1.00 90.56 110 LEU A C 1
ATOM 871 O O . LEU A 1 110 ? 5.772 -7.477 -6.301 1.00 90.56 110 LEU A O 1
ATOM 875 N N . GLY A 1 111 ? 4.910 -5.706 -7.389 1.00 90.75 111 GLY A N 1
ATOM 876 C CA . GLY A 1 111 ? 6.112 -4.874 -7.366 1.00 90.75 111 GLY A CA 1
ATOM 877 C C . GLY A 1 111 ? 6.995 -5.037 -8.606 1.00 90.75 111 GLY A C 1
ATOM 878 O O . GLY A 1 111 ? 8.009 -4.355 -8.715 1.00 90.75 111 GLY A O 1
ATOM 879 N N . LEU A 1 112 ? 6.635 -5.908 -9.547 1.00 87.81 112 LEU A N 1
ATOM 880 C CA . LEU A 1 112 ? 7.346 -6.125 -10.808 1.00 87.81 112 LEU A CA 1
ATOM 881 C C . LEU A 1 112 ? 6.511 -5.730 -12.039 1.00 87.81 112 LEU A C 1
ATOM 883 O O . LEU A 1 112 ? 6.814 -6.125 -13.165 1.00 87.81 112 LEU A O 1
ATOM 887 N N . GLU A 1 113 ? 5.460 -4.942 -11.835 1.00 89.62 113 GLU A N 1
ATOM 888 C CA . GLU A 1 113 ? 4.602 -4.431 -12.894 1.00 89.62 113 GLU A CA 1
ATOM 889 C C . GLU A 1 113 ? 5.390 -3.552 -13.881 1.00 89.62 113 GLU A C 1
ATOM 891 O O . GLU A 1 113 ? 6.242 -2.758 -13.460 1.00 89.62 113 GLU A O 1
ATOM 896 N N . PRO A 1 114 ? 5.077 -3.623 -15.189 1.00 86.12 114 PRO A N 1
ATOM 897 C CA . PRO A 1 114 ? 5.705 -2.799 -16.218 1.00 86.12 114 PRO A CA 1
ATOM 898 C C . PRO A 1 114 ? 5.666 -1.293 -15.941 1.00 86.12 114 PRO A C 1
ATOM 900 O O . PRO A 1 114 ? 6.637 -0.597 -16.243 1.00 86.12 114 PRO A O 1
ATOM 903 N N . THR A 1 115 ? 4.578 -0.786 -15.357 1.00 88.44 115 THR A N 1
ATOM 904 C CA . THR A 1 115 ? 4.374 0.646 -15.097 1.00 88.44 115 THR A CA 1
ATOM 905 C C . THR A 1 115 ? 4.041 0.920 -13.626 1.00 88.44 115 THR A C 1
ATOM 907 O O . THR A 1 115 ? 3.451 0.065 -12.958 1.00 88.44 115 THR A O 1
ATOM 910 N N . PRO A 1 116 ? 4.386 2.115 -13.105 1.00 91.88 116 PRO A N 1
ATOM 911 C CA . PRO A 1 116 ? 3.936 2.578 -11.792 1.00 91.88 116 PRO A CA 1
ATOM 912 C C . PRO A 1 116 ? 2.421 2.544 -11.633 1.00 91.88 116 PRO A C 1
ATOM 914 O O . PRO A 1 116 ? 1.924 2.189 -10.570 1.00 91.88 116 PRO A O 1
ATOM 917 N N . GLU A 1 117 ? 1.693 2.917 -12.683 1.00 92.12 117 GLU A N 1
ATOM 918 C CA . GLU A 1 117 ? 0.234 2.978 -12.691 1.00 92.12 117 GLU A CA 1
ATOM 919 C C . GLU A 1 117 ? -0.365 1.591 -12.443 1.00 92.12 117 GLU A C 1
ATOM 921 O O . GLU A 1 117 ? -1.182 1.433 -11.540 1.00 92.12 117 GLU A O 1
ATOM 926 N N . LEU A 1 118 ? 0.123 0.566 -13.146 1.00 92.06 118 LEU A N 1
ATOM 927 C CA . LEU A 1 118 ? -0.367 -0.800 -12.980 1.00 92.06 118 LEU A CA 1
ATOM 928 C C . LEU A 1 118 ? -0.034 -1.373 -11.591 1.00 92.06 118 LEU A C 1
ATOM 930 O O . LEU A 1 118 ? -0.856 -2.055 -10.983 1.00 92.06 118 LEU A O 1
ATOM 934 N N . TYR A 1 119 ? 1.144 -1.053 -11.046 1.00 94.56 119 TYR A N 1
ATOM 935 C CA . TYR A 1 119 ? 1.485 -1.408 -9.664 1.00 94.56 119 TYR A CA 1
ATOM 936 C C . TYR A 1 119 ? 0.526 -0.777 -8.652 1.00 94.56 119 TYR A C 1
ATOM 938 O O . TYR A 1 119 ? 0.053 -1.453 -7.736 1.00 94.56 119 TYR A O 1
ATOM 946 N N . VAL A 1 120 ? 0.217 0.512 -8.822 1.00 96.75 120 VAL A N 1
ATOM 947 C CA . VAL A 1 120 ? -0.741 1.217 -7.964 1.00 96.75 120 VAL A CA 1
ATOM 948 C C . VAL A 1 120 ? -2.121 0.570 -8.082 1.00 96.75 120 VAL A C 1
ATOM 950 O O . VAL A 1 120 ? -2.720 0.263 -7.055 1.00 96.75 120 VAL A O 1
ATOM 953 N N . GLU A 1 121 ? -2.599 0.275 -9.292 1.00 95.38 121 GLU A N 1
ATOM 954 C CA . GLU A 1 121 ? -3.876 -0.418 -9.510 1.00 95.38 121 GLU A CA 1
ATOM 955 C C . GLU A 1 121 ? -3.939 -1.759 -8.762 1.00 95.38 121 GLU A C 1
ATOM 957 O O . GLU A 1 121 ? -4.910 -2.032 -8.051 1.00 95.38 121 GLU A O 1
ATOM 962 N N . HIS A 1 122 ? -2.888 -2.579 -8.844 1.00 95.50 122 HIS A N 1
ATOM 963 C CA . HIS A 1 122 ? -2.823 -3.860 -8.137 1.00 95.50 122 HIS A CA 1
ATOM 964 C C . HIS A 1 122 ? -2.805 -3.708 -6.616 1.00 95.50 122 HIS A C 1
ATOM 966 O O . HIS A 1 122 ? -3.464 -4.481 -5.912 1.00 95.50 122 HIS A O 1
ATOM 972 N N . LEU A 1 123 ? -2.105 -2.700 -6.093 1.00 97.44 123 LEU A N 1
ATOM 973 C CA . LEU A 1 123 ? -2.163 -2.377 -4.671 1.00 97.44 123 LEU A CA 1
ATOM 974 C C . LEU A 1 123 ? -3.574 -1.977 -4.243 1.00 97.44 123 LEU A C 1
ATOM 976 O O . LEU A 1 123 ? -4.057 -2.490 -3.235 1.00 97.44 123 LEU A O 1
ATOM 980 N N . ILE A 1 124 ? -4.263 -1.129 -5.011 1.00 97.38 124 ILE A N 1
ATOM 981 C CA . ILE A 1 124 ? -5.641 -0.726 -4.703 1.00 97.38 124 ILE A CA 1
ATOM 982 C C . ILE A 1 124 ? -6.583 -1.936 -4.701 1.00 97.38 124 ILE A C 1
ATOM 984 O O . ILE A 1 124 ? -7.425 -2.040 -3.810 1.00 97.38 124 ILE A O 1
ATOM 988 N N . LEU A 1 125 ? -6.409 -2.916 -5.598 1.00 95.31 125 LEU A N 1
ATOM 989 C CA . LEU A 1 125 ? -7.185 -4.166 -5.546 1.00 95.31 125 LEU A CA 1
ATOM 990 C C . LEU A 1 125 ? -7.031 -4.89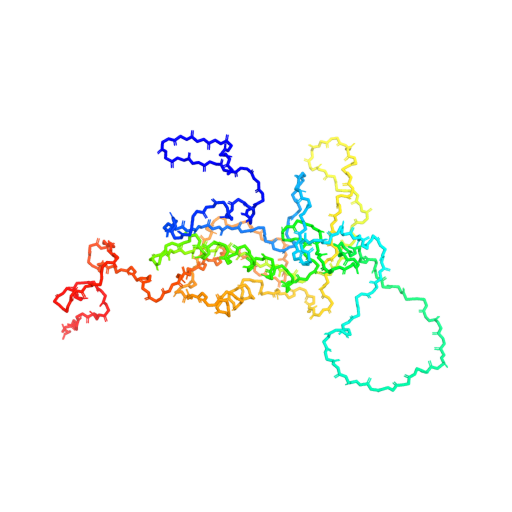2 -4.200 1.00 95.31 125 LEU A C 1
ATOM 992 O O . LEU A 1 125 ? -8.020 -5.368 -3.641 1.00 95.31 125 LEU A O 1
ATOM 996 N N . ILE A 1 126 ? -5.810 -4.966 -3.663 1.00 97.00 126 ILE A N 1
ATOM 997 C CA . ILE A 1 126 ? -5.540 -5.571 -2.349 1.00 97.00 126 ILE A CA 1
ATOM 998 C C . ILE A 1 126 ? -6.119 -4.702 -1.237 1.00 97.00 126 ILE A C 1
ATOM 1000 O O . ILE A 1 126 ? -6.780 -5.210 -0.330 1.00 97.00 126 ILE A O 1
ATOM 1004 N N . PHE A 1 127 ? -5.887 -3.394 -1.294 1.00 98.25 127 PHE A N 1
ATOM 1005 C CA . PHE A 1 127 ? -6.285 -2.479 -0.237 1.00 98.25 127 PHE A CA 1
ATOM 1006 C C . PHE A 1 127 ? -7.802 -2.311 -0.152 1.00 98.25 127 PHE A C 1
ATOM 1008 O O . PHE A 1 127 ? -8.317 -2.172 0.951 1.00 98.25 127 PHE A O 1
ATOM 1015 N N . ARG A 1 128 ? -8.561 -2.484 -1.235 1.00 97.44 128 ARG A N 1
ATOM 1016 C CA . ARG A 1 128 ? -10.028 -2.614 -1.162 1.00 97.44 128 ARG A CA 1
ATOM 1017 C C . ARG A 1 128 ? -10.470 -3.783 -0.282 1.00 97.44 128 ARG A C 1
ATOM 1019 O O . ARG A 1 128 ? -11.378 -3.629 0.535 1.00 97.44 128 ARG A O 1
ATOM 1026 N N . GLU A 1 129 ? -9.798 -4.931 -0.378 1.00 97.75 129 GLU A N 1
ATOM 1027 C CA . GLU A 1 129 ? -10.071 -6.066 0.514 1.00 97.75 129 GLU A CA 1
ATOM 1028 C C . GLU A 1 129 ? -9.621 -5.787 1.951 1.00 97.75 129 GLU A C 1
ATOM 1030 O O . GLU A 1 129 ? -10.341 -6.138 2.886 1.00 97.75 129 GLU A O 1
ATOM 1035 N N . VAL A 1 130 ? -8.494 -5.090 2.147 1.00 98.12 130 VAL A N 1
ATOM 1036 C CA . VAL A 1 130 ? -8.080 -4.603 3.477 1.00 98.12 130 VAL A CA 1
ATOM 1037 C C . VAL A 1 130 ? -9.166 -3.704 4.078 1.00 98.12 130 VAL A C 1
ATOM 1039 O O . VAL A 1 130 ? -9.611 -3.925 5.202 1.00 98.12 130 VAL A O 1
ATOM 1042 N N . LYS A 1 131 ? -9.671 -2.732 3.314 1.00 96.94 131 LYS A N 1
ATOM 1043 C CA . LYS A 1 131 ? -10.741 -1.822 3.736 1.00 96.94 131 LYS A CA 1
ATOM 1044 C C . LYS A 1 131 ? -12.018 -2.572 4.110 1.00 96.94 131 LYS A C 1
ATOM 1046 O O . LYS A 1 131 ? -12.688 -2.203 5.074 1.00 96.94 131 LYS A O 1
ATOM 1051 N N . ARG A 1 132 ? -12.362 -3.632 3.369 1.00 97.69 132 ARG A N 1
ATOM 1052 C CA . ARG A 1 132 ? -13.535 -4.476 3.641 1.00 97.69 132 ARG A CA 1
ATOM 1053 C C . ARG A 1 132 ? -13.416 -5.198 4.984 1.00 97.69 132 ARG A C 1
ATOM 1055 O O . ARG A 1 132 ? -14.367 -5.163 5.768 1.00 97.69 132 ARG A O 1
ATOM 1062 N N . VAL A 1 133 ? -12.278 -5.843 5.246 1.00 97.94 133 VAL A N 1
ATOM 1063 C CA . VAL A 1 133 ? -12.065 -6.613 6.486 1.00 97.94 133 VAL A CA 1
ATOM 1064 C C . VAL A 1 133 ? -11.846 -5.714 7.698 1.00 97.94 133 VAL A C 1
ATOM 1066 O O . VAL A 1 133 ? -12.138 -6.130 8.815 1.00 97.94 133 VAL A O 1
ATOM 1069 N N . LEU A 1 134 ? -11.383 -4.476 7.506 1.00 96.12 134 LEU A N 1
ATOM 1070 C CA . LEU A 1 134 ? -11.259 -3.516 8.597 1.00 96.12 134 LEU A CA 1
ATOM 1071 C C . LEU A 1 134 ? -12.620 -3.179 9.202 1.00 96.12 134 LEU A C 1
ATOM 1073 O O . LEU A 1 134 ? -13.602 -2.940 8.494 1.00 96.12 134 LEU A O 1
ATOM 1077 N N . ARG A 1 135 ? -12.669 -3.114 10.530 1.00 92.81 135 ARG A N 1
ATOM 1078 C CA . ARG A 1 135 ? -13.795 -2.569 11.290 1.00 92.81 135 ARG A CA 1
ATOM 1079 C C . ARG A 1 135 ? -14.043 -1.103 10.937 1.00 92.81 135 ARG A C 1
ATOM 1081 O O . ARG A 1 135 ? -13.185 -0.421 10.377 1.00 92.81 135 ARG A O 1
ATOM 1088 N N . LYS A 1 136 ? -15.223 -0.588 11.292 1.00 89.12 136 LYS A N 1
ATOM 1089 C CA . LYS A 1 136 ? -15.567 0.832 11.085 1.00 89.12 136 LYS A CA 1
ATOM 1090 C C . LYS A 1 136 ? -14.641 1.783 11.843 1.00 89.12 136 LYS A C 1
ATOM 1092 O O . LYS A 1 136 ? -14.416 2.883 11.363 1.00 89.12 136 LYS A O 1
ATOM 1097 N N . ASP A 1 137 ? -14.118 1.361 12.984 1.00 85.44 137 ASP A N 1
ATOM 1098 C CA . ASP A 1 137 ? -13.131 2.075 13.802 1.00 85.44 137 ASP A CA 1
ATOM 1099 C C . ASP A 1 137 ? -11.684 1.645 13.481 1.00 85.44 137 ASP A C 1
ATOM 1101 O O . ASP A 1 137 ? -10.753 1.981 14.210 1.00 85.44 137 ASP A O 1
ATOM 1105 N N . GLY A 1 138 ? -11.484 0.878 12.405 1.00 89.88 138 GLY A N 1
ATOM 1106 C CA . GLY A 1 138 ? -10.204 0.268 12.085 1.00 89.88 138 GLY A CA 1
ATOM 1107 C C . GLY A 1 138 ? -9.173 1.246 11.524 1.00 89.88 138 GLY A C 1
ATOM 1108 O O . GLY A 1 138 ? -9.521 2.265 10.912 1.00 89.88 138 GLY A O 1
ATOM 1109 N N . SER A 1 139 ? -7.898 0.901 11.706 1.00 92.25 139 SER A N 1
ATOM 1110 C CA . SER A 1 139 ? -6.737 1.658 11.231 1.00 92.25 139 SER A CA 1
ATOM 1111 C C . SER A 1 139 ? -5.899 0.854 10.236 1.00 92.25 139 SER A C 1
ATOM 1113 O O . SER A 1 139 ? -5.732 -0.361 10.363 1.00 92.25 139 SER A O 1
ATOM 1115 N N . PHE A 1 140 ? -5.352 1.539 9.233 1.00 97.06 140 PHE A N 1
ATOM 1116 C CA . PHE A 1 140 ? -4.429 0.953 8.270 1.00 97.06 140 PHE A CA 1
ATOM 1117 C C . PHE A 1 140 ? -3.120 1.733 8.221 1.00 97.06 140 PHE A C 1
ATOM 1119 O O . PHE A 1 140 ? -3.114 2.942 7.997 1.00 97.06 140 PHE A O 1
ATOM 1126 N N . TYR A 1 141 ? -2.013 1.023 8.404 1.00 97.50 141 TYR A N 1
ATOM 1127 C CA . TYR A 1 141 ? -0.665 1.564 8.335 1.00 97.50 141 TYR A CA 1
ATOM 1128 C C . TYR A 1 141 ? 0.074 0.979 7.132 1.00 97.50 141 TYR A C 1
ATOM 1130 O O . TYR A 1 141 ? 0.264 -0.236 7.031 1.00 97.50 141 TYR A O 1
ATOM 1138 N N . LEU A 1 142 ? 0.504 1.850 6.224 1.00 98.38 142 LEU A N 1
ATOM 1139 C CA . LEU A 1 142 ? 1.201 1.472 4.999 1.00 98.38 142 LEU A CA 1
ATOM 1140 C C . LEU A 1 142 ? 2.612 2.054 5.001 1.00 98.38 142 LEU A C 1
ATOM 1142 O O . LEU A 1 142 ? 2.774 3.273 4.953 1.00 98.38 142 LEU A O 1
ATOM 1146 N N . ASN A 1 143 ? 3.620 1.184 5.029 1.00 98.00 143 ASN A N 1
ATOM 1147 C CA . ASN A 1 143 ? 5.007 1.564 4.781 1.00 98.00 143 ASN A CA 1
ATOM 1148 C C . ASN A 1 143 ? 5.352 1.301 3.314 1.00 98.00 143 ASN A C 1
ATOM 1150 O O . ASN A 1 143 ? 5.213 0.172 2.843 1.00 98.00 143 ASN A O 1
ATOM 1154 N N . ILE A 1 144 ? 5.800 2.321 2.590 1.00 95.25 144 ILE A N 1
ATOM 1155 C CA . ILE A 1 144 ? 6.140 2.180 1.175 1.00 95.25 144 ILE A CA 1
ATOM 1156 C C . ILE A 1 144 ? 7.313 3.084 0.801 1.00 95.25 144 ILE A C 1
ATOM 1158 O O . ILE A 1 144 ? 7.352 4.264 1.151 1.00 95.25 144 ILE A O 1
ATOM 1162 N N . GLY A 1 145 ? 8.288 2.502 0.105 1.00 92.06 145 GLY A N 1
ATOM 1163 C CA . GLY A 1 145 ? 9.461 3.200 -0.407 1.00 92.06 145 GLY A CA 1
ATOM 1164 C C . GLY A 1 145 ? 9.317 3.574 -1.876 1.00 92.06 145 GLY A C 1
ATOM 1165 O O . GLY A 1 145 ? 8.461 3.053 -2.593 1.00 92.06 145 GLY A O 1
ATOM 1166 N N . ASP A 1 146 ? 10.186 4.478 -2.316 1.00 92.62 146 ASP A N 1
ATOM 1167 C CA . ASP A 1 146 ? 10.217 4.941 -3.698 1.00 92.62 146 ASP A CA 1
ATOM 1168 C C . ASP A 1 146 ? 11.308 4.258 -4.527 1.00 92.62 146 ASP A C 1
ATOM 1170 O O . ASP A 1 146 ? 12.237 3.627 -4.014 1.00 92.62 146 ASP A O 1
ATOM 1174 N N . THR A 1 147 ? 11.205 4.462 -5.832 1.00 89.62 147 THR A N 1
ATOM 1175 C CA . THR A 1 147 ? 12.120 3.985 -6.851 1.00 89.62 147 THR A CA 1
ATOM 1176 C C . THR A 1 147 ? 12.563 5.147 -7.722 1.00 89.62 147 THR A C 1
ATOM 1178 O O . THR A 1 147 ? 11.821 6.085 -8.004 1.00 89.62 147 THR A O 1
ATOM 1181 N N . TYR A 1 148 ? 13.812 5.078 -8.172 1.00 88.25 148 TYR A N 1
ATOM 1182 C CA . TYR A 1 148 ? 14.358 6.044 -9.112 1.00 88.25 148 TYR A CA 1
ATOM 1183 C C . TYR A 1 148 ? 14.238 5.507 -10.532 1.00 88.25 148 TYR A C 1
ATOM 1185 O O . TYR A 1 148 ? 14.603 4.359 -10.810 1.00 88.25 148 TYR A O 1
ATOM 1193 N N . ALA A 1 149 ? 13.804 6.370 -11.444 1.00 86.38 149 ALA A N 1
ATOM 1194 C CA . ALA A 1 149 ? 13.902 6.148 -12.869 1.00 86.38 149 ALA A CA 1
ATOM 1195 C C . ALA A 1 149 ? 15.376 5.918 -13.210 1.00 86.38 149 ALA A C 1
ATOM 1197 O O . ALA A 1 149 ? 16.223 6.808 -13.122 1.00 86.38 149 ALA A O 1
ATOM 1198 N N . SER A 1 150 ? 15.705 4.684 -13.558 1.00 70.75 150 SER A N 1
ATOM 1199 C CA . SER A 1 150 ? 17.040 4.308 -13.996 1.00 70.75 150 SER A CA 1
ATOM 1200 C C . SER A 1 150 ? 16.951 3.867 -15.444 1.00 70.75 150 SER A C 1
ATOM 1202 O O . SER A 1 150 ? 16.044 3.129 -15.826 1.00 70.75 150 SER A O 1
ATOM 1204 N N . GLY A 1 151 ? 17.896 4.330 -16.264 1.00 54.44 151 GLY A N 1
ATOM 1205 C CA . GLY A 1 151 ? 18.079 3.751 -17.588 1.00 54.44 151 GLY A CA 1
ATOM 1206 C C . GLY A 1 151 ? 18.354 2.257 -17.435 1.00 54.44 151 GLY A C 1
ATOM 1207 O O . GLY A 1 151 ? 19.095 1.854 -16.536 1.00 54.44 151 GLY A O 1
ATOM 1208 N N . THR A 1 152 ? 17.744 1.442 -18.290 1.00 45.84 152 THR A N 1
ATOM 1209 C CA . THR A 1 152 ? 17.907 -0.011 -18.317 1.00 45.84 152 THR A CA 1
ATOM 1210 C C . THR A 1 152 ? 19.394 -0.358 -18.423 1.00 45.84 152 THR A C 1
ATOM 1212 O O . THR A 1 152 ? 19.964 -0.376 -19.514 1.00 45.84 152 THR A O 1
ATOM 1215 N N . ARG A 1 153 ? 20.070 -0.638 -17.301 1.00 41.12 153 ARG A N 1
ATOM 1216 C CA . ARG A 1 153 ? 21.373 -1.303 -17.356 1.00 41.12 153 ARG A CA 1
ATOM 1217 C C . ARG A 1 153 ? 21.096 -2.749 -17.734 1.00 41.12 153 ARG A C 1
ATOM 1219 O O . ARG A 1 153 ? 20.852 -3.581 -16.869 1.00 41.12 153 ARG A O 1
ATOM 1226 N N . LYS A 1 154 ? 21.127 -3.040 -19.036 1.00 41.22 154 LYS A N 1
ATOM 1227 C CA . LYS A 1 154 ? 21.285 -4.410 -19.525 1.00 41.22 154 LYS A CA 1
ATOM 1228 C C . LYS A 1 154 ? 22.657 -4.900 -19.070 1.00 41.22 154 LYS A C 1
ATOM 1230 O O . LYS A 1 154 ? 23.660 -4.652 -19.735 1.00 41.22 154 LYS A O 1
ATOM 1235 N N . SER A 1 155 ? 22.726 -5.533 -17.903 1.00 36.56 155 SER A N 1
ATOM 1236 C CA . SER A 1 155 ? 23.868 -6.383 -17.596 1.00 36.56 155 SER A CA 1
ATOM 1237 C C . SER A 1 155 ? 23.633 -7.700 -18.317 1.00 36.56 155 SER A C 1
ATOM 1239 O O . SER A 1 155 ? 22.903 -8.547 -17.826 1.00 36.56 155 SER A O 1
ATOM 1241 N N . ASN A 1 156 ? 24.267 -7.880 -19.475 1.00 40.16 156 ASN A N 1
ATOM 1242 C CA . ASN A 1 156 ? 24.364 -9.192 -20.125 1.00 40.16 156 ASN A CA 1
ATOM 1243 C C . ASN A 1 156 ? 25.392 -10.102 -19.420 1.00 40.16 156 ASN A C 1
ATOM 1245 O O . ASN A 1 156 ? 25.865 -11.064 -20.016 1.00 40.16 156 ASN A O 1
ATOM 1249 N N . LYS A 1 157 ? 25.819 -9.759 -18.197 1.00 35.44 157 LYS A N 1
ATOM 1250 C CA . LYS A 1 157 ? 26.793 -10.535 -17.433 1.00 35.44 157 LYS A CA 1
ATOM 1251 C C . LYS A 1 157 ? 26.086 -11.272 -16.294 1.00 35.44 157 LYS A C 1
ATOM 1253 O O . LYS A 1 157 ? 25.357 -10.599 -15.554 1.00 35.44 157 LYS A O 1
ATOM 1258 N N . PRO A 1 158 ? 26.315 -12.589 -16.136 1.00 40.28 158 PRO A N 1
ATOM 1259 C CA . PRO A 1 158 ? 25.880 -13.320 -14.952 1.00 40.28 158 PRO A CA 1
ATOM 1260 C C . PRO A 1 158 ? 26.447 -12.639 -13.699 1.00 40.28 158 PRO A C 1
ATOM 1262 O O . PRO A 1 158 ? 27.587 -12.166 -13.696 1.00 40.28 158 PRO A O 1
ATOM 1265 N N . GLN A 1 159 ? 25.625 -12.501 -12.656 1.00 40.66 159 GLN A N 1
ATOM 1266 C CA . GLN A 1 159 ? 26.074 -11.930 -11.389 1.00 40.66 159 GLN A CA 1
ATOM 1267 C C . GLN A 1 159 ? 26.830 -12.997 -10.598 1.00 40.66 159 GLN A C 1
ATOM 1269 O O . GLN A 1 159 ? 26.260 -14.016 -10.225 1.00 40.66 159 GLN A O 1
ATOM 1274 N N . THR A 1 160 ? 28.107 -12.755 -10.315 1.00 37.00 160 THR A N 1
ATOM 1275 C CA . THR A 1 160 ? 28.882 -13.573 -9.377 1.00 37.00 160 THR A CA 1
ATOM 1276 C C . THR A 1 160 ? 28.455 -13.252 -7.948 1.00 37.00 160 THR A C 1
ATOM 1278 O O . THR A 1 160 ? 28.552 -12.096 -7.523 1.00 37.00 160 THR A O 1
ATOM 1281 N N . ILE A 1 161 ? 28.021 -14.263 -7.195 1.00 40.84 161 ILE A N 1
ATOM 1282 C CA . ILE A 1 161 ? 27.826 -14.145 -5.748 1.00 40.84 161 ILE A CA 1
ATOM 1283 C C . ILE A 1 161 ? 29.195 -13.873 -5.114 1.00 40.84 161 ILE A C 1
ATOM 1285 O O . ILE A 1 161 ? 30.189 -14.531 -5.429 1.00 40.84 161 ILE A O 1
ATOM 1289 N N . ALA A 1 162 ? 29.268 -12.886 -4.222 1.00 40.91 162 ALA A N 1
ATOM 1290 C CA . ALA A 1 162 ? 30.444 -12.718 -3.384 1.00 40.91 162 ALA A CA 1
ATOM 1291 C C . ALA A 1 162 ? 30.604 -13.985 -2.523 1.00 40.91 162 ALA A C 1
ATOM 1293 O O . ALA A 1 162 ? 29.811 -14.209 -1.617 1.00 40.91 162 ALA A O 1
ATOM 1294 N N . HIS A 1 163 ? 31.637 -14.778 -2.832 1.00 41.53 163 HIS A N 1
ATOM 1295 C CA . HIS A 1 163 ? 32.048 -16.013 -2.144 1.00 41.53 163 HIS A CA 1
ATOM 1296 C C . HIS A 1 163 ? 31.146 -17.243 -2.356 1.00 41.53 163 HIS A C 1
ATOM 1298 O O . HIS A 1 163 ? 30.426 -17.661 -1.454 1.00 41.53 163 HIS A O 1
ATOM 1304 N N . GLY A 1 164 ? 31.281 -17.907 -3.505 1.00 36.66 164 GLY A N 1
ATOM 1305 C CA . GLY A 1 164 ? 30.837 -19.296 -3.659 1.00 36.66 164 GLY A CA 1
ATOM 1306 C C . GLY A 1 164 ? 30.482 -19.641 -5.098 1.00 36.66 164 GLY A C 1
ATOM 1307 O O . GLY A 1 164 ? 29.659 -18.955 -5.683 1.00 36.66 164 GLY A O 1
ATOM 1308 N N . ASN A 1 165 ? 31.161 -20.669 -5.617 1.00 35.25 165 ASN A N 1
ATOM 1309 C CA . ASN A 1 165 ? 30.973 -21.442 -6.851 1.00 35.25 165 ASN A CA 1
ATOM 1310 C C . ASN A 1 165 ? 30.064 -20.850 -7.940 1.00 35.25 165 ASN A C 1
ATOM 1312 O O . ASN A 1 165 ? 28.876 -20.638 -7.719 1.00 35.25 165 ASN A O 1
ATOM 1316 N N . GLU A 1 166 ? 30.631 -20.706 -9.143 1.00 38.53 166 GLU A N 1
ATOM 1317 C CA . GLU A 1 166 ? 29.932 -20.427 -10.402 1.00 38.53 166 GLU A CA 1
ATOM 1318 C C . GLU A 1 166 ? 28.777 -21.417 -10.610 1.00 38.53 166 GLU A C 1
ATOM 1320 O O . GLU A 1 166 ? 28.923 -22.493 -11.184 1.00 38.53 166 GLU A O 1
ATOM 1325 N N . GLN A 1 167 ? 27.608 -21.061 -10.099 1.00 39.91 167 GLN A N 1
ATOM 1326 C CA . GLN A 1 167 ? 26.348 -21.544 -10.612 1.00 39.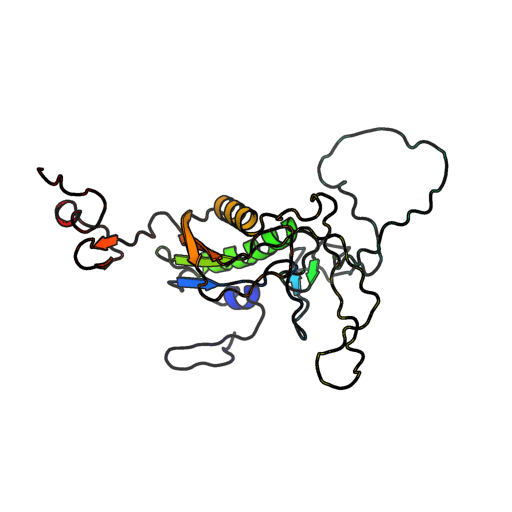91 167 GLN A CA 1
ATOM 1327 C C . GLN A 1 167 ? 25.817 -20.399 -11.453 1.00 39.91 167 GLN A C 1
ATOM 1329 O O . GLN A 1 167 ? 25.582 -19.305 -10.934 1.00 39.91 167 GLN A O 1
ATOM 1334 N N . ASP A 1 168 ? 25.676 -20.648 -12.753 1.00 39.22 168 ASP A N 1
ATOM 1335 C CA . ASP A 1 168 ? 24.835 -19.842 -13.623 1.00 39.22 168 ASP A CA 1
ATOM 1336 C C . ASP A 1 168 ? 23.436 -19.838 -13.002 1.00 39.22 168 ASP A C 1
ATOM 1338 O O . ASP A 1 168 ? 22.619 -20.728 -13.247 1.00 39.22 168 ASP A O 1
ATOM 1342 N N . LEU A 1 169 ? 23.168 -18.866 -12.126 1.00 38.09 169 LEU A N 1
ATOM 1343 C CA . LEU A 1 169 ? 21.806 -18.564 -11.735 1.00 38.09 169 LEU A CA 1
ATOM 1344 C C . LEU A 1 169 ? 21.076 -18.295 -13.052 1.00 38.09 169 LEU A C 1
ATOM 1346 O O . LEU A 1 169 ? 21.568 -17.474 -13.842 1.00 38.09 169 LEU A O 1
ATOM 1350 N N . PRO A 1 170 ? 19.953 -18.986 -13.328 1.00 40.00 170 PRO A N 1
ATOM 1351 C CA . PRO A 1 170 ? 19.131 -18.660 -14.477 1.00 40.00 170 PRO A CA 1
ATOM 1352 C C . PRO A 1 170 ? 18.946 -17.148 -14.486 1.00 40.00 170 PRO A C 1
ATOM 1354 O O . PRO A 1 170 ? 18.764 -16.559 -13.418 1.00 40.00 170 PRO A O 1
ATOM 1357 N N . LEU A 1 171 ? 19.052 -16.523 -15.660 1.00 43.41 171 LEU A N 1
ATOM 1358 C CA . LEU A 1 171 ? 18.670 -15.128 -15.860 1.00 43.41 171 LEU A CA 1
ATOM 1359 C C . LEU A 1 171 ? 17.200 -15.011 -15.440 1.00 43.41 171 LEU A C 1
ATOM 1361 O O . LEU A 1 171 ? 16.307 -15.179 -16.265 1.00 43.41 171 LEU A O 1
ATOM 1365 N N . GLU A 1 172 ? 16.945 -14.842 -14.141 1.00 44.47 172 GLU A N 1
ATOM 1366 C CA . GLU A 1 172 ? 15.604 -14.737 -13.603 1.00 44.47 172 GLU A CA 1
ATOM 1367 C C . GLU A 1 172 ? 14.978 -13.555 -14.322 1.00 44.47 172 GLU A C 1
ATOM 1369 O O . GLU A 1 172 ? 15.538 -12.453 -14.337 1.00 44.47 172 GLU A O 1
ATOM 1374 N N . TYR A 1 173 ? 13.856 -13.831 -14.982 1.00 45.25 173 TYR A N 1
ATOM 1375 C CA . TYR A 1 173 ? 13.062 -12.855 -15.702 1.00 45.25 173 TYR A CA 1
ATOM 1376 C C . TYR A 1 173 ? 12.961 -11.571 -14.872 1.00 45.25 173 TYR A C 1
ATOM 1378 O O . TYR A 1 173 ? 12.377 -11.549 -13.789 1.00 45.25 173 TYR A O 1
ATOM 1386 N N . SER A 1 174 ? 13.600 -10.509 -15.361 1.00 48.34 174 SER A N 1
ATOM 1387 C CA . SER A 1 174 ? 13.498 -9.181 -14.776 1.00 48.34 174 SER A CA 1
ATOM 1388 C C . SER A 1 174 ? 12.587 -8.385 -15.699 1.00 48.34 174 SER A C 1
ATOM 1390 O O . SER A 1 174 ? 13.0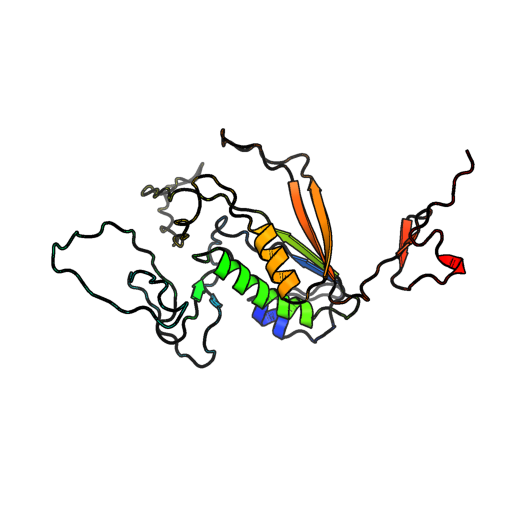36 -7.988 -16.781 1.00 48.34 174 SER A O 1
ATOM 1392 N N . PRO A 1 175 ? 11.307 -8.198 -15.336 1.00 54.12 175 PRO A N 1
ATOM 1393 C CA . PRO A 1 175 ? 10.372 -7.509 -16.203 1.00 54.12 175 PRO A CA 1
ATOM 1394 C C . PRO A 1 175 ? 10.900 -6.118 -16.528 1.00 54.12 175 PRO A C 1
ATOM 1396 O O . PRO A 1 175 ? 11.377 -5.370 -15.665 1.00 54.12 175 PRO A O 1
ATOM 1399 N N . SER A 1 176 ? 10.853 -5.774 -17.811 1.00 59.25 176 SER A N 1
ATOM 1400 C CA . SER A 1 176 ? 11.286 -4.465 -18.265 1.00 59.25 176 SER A CA 1
ATOM 1401 C C . SER A 1 176 ? 10.296 -3.411 -17.784 1.00 59.25 176 SER A C 1
ATOM 1403 O O . SER A 1 176 ? 9.145 -3.381 -18.208 1.00 59.25 176 SER A O 1
ATOM 1405 N N . ARG A 1 177 ? 10.772 -2.520 -16.919 1.00 72.44 177 ARG A N 1
ATOM 1406 C CA . ARG A 1 177 ? 10.040 -1.330 -16.484 1.00 72.44 177 ARG A CA 1
ATOM 1407 C C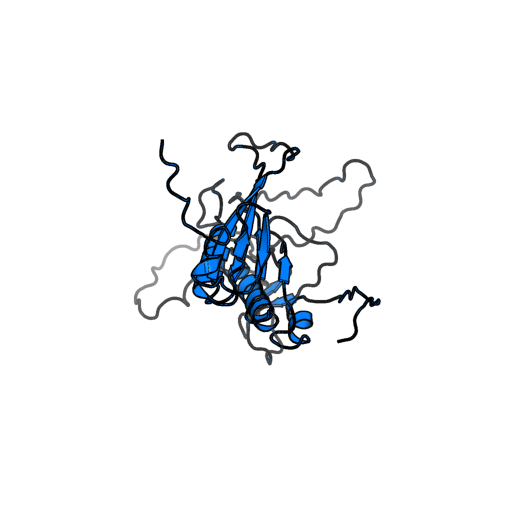 . ARG A 1 177 ? 9.940 -0.317 -17.626 1.00 72.44 177 ARG A C 1
ATOM 1409 O O . ARG A 1 177 ? 10.977 0.095 -18.157 1.00 72.44 177 ARG A O 1
ATOM 1416 N N . ASP A 1 178 ? 8.734 0.128 -17.972 1.00 73.75 178 ASP A N 1
ATOM 1417 C CA . ASP A 1 178 ? 8.537 1.192 -18.960 1.00 73.75 178 ASP A CA 1
ATOM 1418 C C . ASP A 1 178 ? 8.765 2.571 -18.333 1.00 73.75 178 ASP A C 1
ATOM 1420 O O . ASP A 1 178 ? 7.865 3.209 -17.791 1.00 73.75 178 ASP A O 1
ATOM 1424 N N . MET A 1 179 ? 10.026 3.011 -18.353 1.00 76.06 179 MET A N 1
ATOM 1425 C CA . MET A 1 179 ? 10.450 4.287 -17.768 1.00 76.06 179 MET A CA 1
ATOM 1426 C C . MET A 1 179 ? 10.549 5.411 -18.810 1.00 76.06 179 MET A C 1
ATOM 1428 O O . MET A 1 179 ? 11.168 6.435 -18.528 1.00 76.06 179 MET A O 1
ATOM 1432 N N . LYS A 1 180 ? 9.993 5.247 -20.022 1.00 75.25 180 LYS A N 1
ATOM 1433 C CA . LYS A 1 180 ? 10.222 6.181 -21.148 1.00 75.25 180 LYS A CA 1
ATOM 1434 C C . LYS A 1 180 ? 9.799 7.620 -20.848 1.00 75.25 180 LYS A C 1
ATOM 1436 O O . LYS A 1 180 ? 10.398 8.548 -21.383 1.00 75.25 180 LYS A O 1
ATOM 1441 N N . ASN A 1 181 ? 8.802 7.793 -19.984 1.00 81.06 181 ASN A N 1
ATOM 1442 C CA . ASN A 1 181 ? 8.241 9.099 -19.635 1.00 81.06 181 ASN A CA 1
ATOM 1443 C C . ASN A 1 181 ? 8.910 9.750 -18.415 1.00 81.06 181 ASN A C 1
ATOM 1445 O O . ASN A 1 181 ? 8.520 10.846 -18.018 1.00 81.06 181 ASN A O 1
ATOM 1449 N N . TYR A 1 182 ? 9.913 9.106 -17.813 1.00 85.12 182 TYR A N 1
ATOM 1450 C CA . TYR A 1 182 ? 10.621 9.648 -16.659 1.00 85.12 182 TYR A CA 1
ATOM 1451 C C . TYR A 1 182 ? 11.982 10.201 -17.061 1.00 85.12 182 TYR A C 1
ATOM 1453 O O . TYR A 1 182 ? 12.756 9.564 -17.779 1.00 85.12 182 TYR A O 1
ATOM 1461 N N . GLN A 1 183 ? 12.315 11.378 -16.530 1.00 86.50 183 GLN A N 1
ATOM 1462 C CA . GLN A 1 183 ? 13.680 11.876 -16.611 1.00 86.50 183 GLN A CA 1
ATOM 1463 C C . GLN A 1 183 ? 14.624 10.907 -15.896 1.00 86.50 183 GLN A C 1
ATOM 1465 O O . GLN A 1 183 ? 14.340 10.416 -14.800 1.00 86.50 183 GLN A O 1
ATOM 1470 N N . SER A 1 184 ? 15.771 10.643 -16.520 1.00 84.75 184 SER A N 1
ATOM 1471 C CA . SER A 1 184 ? 16.803 9.787 -15.939 1.00 84.75 184 SER A CA 1
ATOM 1472 C C . SER A 1 184 ? 17.185 10.278 -14.544 1.00 84.75 184 SER A C 1
ATOM 1474 O O . SER A 1 184 ? 17.423 11.469 -14.352 1.00 84.75 184 SER A O 1
ATOM 1476 N N . LYS A 1 185 ? 17.280 9.344 -13.591 1.00 85.19 185 LYS A N 1
ATOM 1477 C CA . LYS A 1 185 ? 17.612 9.558 -12.172 1.00 85.19 185 LYS A CA 1
ATOM 1478 C C . LYS A 1 185 ? 16.535 10.267 -11.350 1.00 85.19 185 LYS A C 1
ATOM 1480 O O . LYS A 1 185 ? 16.762 10.493 -10.164 1.00 85.19 185 LYS A O 1
ATOM 1485 N N . CYS A 1 186 ? 15.381 10.590 -11.930 1.00 88.81 186 CYS A N 1
ATOM 1486 C CA . CYS A 1 186 ? 14.279 11.181 -11.182 1.00 88.81 186 CYS A CA 1
ATOM 1487 C C . CYS A 1 186 ? 13.645 10.155 -10.234 1.00 88.81 186 CYS A C 1
ATOM 1489 O O . CYS A 1 186 ? 13.625 8.959 -10.522 1.00 88.81 186 CYS A O 1
ATOM 1491 N N . MET A 1 187 ? 13.125 10.621 -9.106 1.00 91.19 187 MET A N 1
ATOM 1492 C CA . MET A 1 187 ? 12.253 9.828 -8.245 1.00 91.19 187 MET A CA 1
ATOM 1493 C C . MET A 1 187 ? 10.901 9.627 -8.948 1.00 91.19 187 MET A C 1
ATOM 1495 O O . MET A 1 187 ? 10.409 10.538 -9.610 1.00 91.19 187 MET A O 1
ATOM 1499 N N . VAL A 1 188 ? 10.323 8.428 -8.865 1.00 92.38 188 VAL A N 1
ATOM 1500 C CA . VAL A 1 188 ? 9.073 8.093 -9.572 1.00 92.38 188 VAL A CA 1
ATOM 1501 C C . VAL A 1 188 ? 7.830 8.520 -8.776 1.00 92.38 188 VAL A C 1
ATOM 1503 O O . VAL A 1 188 ? 6.740 8.619 -9.352 1.00 92.38 188 VAL A O 1
ATOM 1506 N N . CYS A 1 189 ? 8.003 8.861 -7.495 1.00 94.69 189 CYS A N 1
ATOM 1507 C CA . CYS A 1 189 ? 6.955 9.296 -6.572 1.00 94.69 189 CYS A CA 1
ATOM 1508 C C . CYS A 1 189 ? 5.939 8.179 -6.300 1.00 94.69 189 CYS A C 1
ATOM 1510 O O . CYS A 1 189 ? 4.729 8.412 -6.298 1.00 94.69 189 CYS A O 1
ATOM 1512 N N . ILE A 1 190 ? 6.412 6.937 -6.130 1.00 95.75 190 ILE A N 1
ATOM 1513 C CA . ILE A 1 190 ? 5.552 5.779 -5.837 1.00 95.75 190 ILE A CA 1
ATOM 1514 C C . ILE A 1 190 ? 4.722 5.984 -4.555 1.00 95.75 190 ILE A C 1
ATOM 1516 O O . ILE A 1 190 ? 3.508 5.763 -4.620 1.00 95.75 190 ILE A O 1
ATOM 1520 N N . PRO A 1 191 ? 5.296 6.429 -3.415 1.00 97.00 191 PRO A N 1
ATOM 1521 C CA . PRO A 1 191 ? 4.525 6.667 -2.196 1.00 97.00 191 PRO A CA 1
ATOM 1522 C C . PRO A 1 191 ? 3.379 7.663 -2.405 1.00 97.00 191 PRO A C 1
ATOM 1524 O O . PRO A 1 191 ? 2.250 7.410 -1.989 1.00 97.00 191 PRO A O 1
ATOM 1527 N N . GLU A 1 192 ? 3.639 8.767 -3.106 1.00 97.19 192 GLU A N 1
ATOM 1528 C CA . GLU A 1 192 ? 2.648 9.797 -3.419 1.00 97.19 192 GLU A CA 1
ATOM 1529 C C . GLU A 1 192 ? 1.554 9.272 -4.347 1.00 97.19 192 GLU A C 1
ATOM 1531 O O . GLU A 1 192 ? 0.380 9.533 -4.101 1.00 97.19 192 GLU A O 1
ATOM 1536 N N . ARG A 1 193 ? 1.912 8.507 -5.384 1.00 97.44 193 ARG A N 1
ATOM 1537 C CA . ARG A 1 193 ? 0.939 7.902 -6.307 1.00 97.44 193 ARG A CA 1
ATOM 1538 C C . ARG A 1 193 ? -0.016 6.966 -5.578 1.00 97.44 193 ARG A C 1
ATOM 1540 O O . ARG A 1 193 ? -1.224 7.069 -5.764 1.00 97.44 193 ARG A O 1
ATOM 1547 N N . VAL A 1 194 ? 0.514 6.100 -4.713 1.00 98.19 194 VAL A N 1
ATOM 1548 C CA . VAL A 1 194 ? -0.310 5.204 -3.891 1.00 98.19 194 VAL A CA 1
ATOM 1549 C C . VAL A 1 194 ? -1.165 6.001 -2.912 1.00 98.19 194 VAL A C 1
ATOM 1551 O O . VAL A 1 194 ? -2.344 5.706 -2.758 1.00 98.19 194 VAL A O 1
ATOM 1554 N N . MET A 1 195 ? -0.610 7.036 -2.279 1.00 98.00 195 MET A N 1
ATOM 1555 C CA . MET A 1 195 ? -1.354 7.909 -1.371 1.00 98.00 195 MET A CA 1
ATOM 1556 C C . MET A 1 195 ? -2.546 8.582 -2.067 1.00 98.00 195 MET A C 1
ATOM 1558 O O . MET A 1 195 ? -3.646 8.548 -1.520 1.00 98.00 195 MET A O 1
ATOM 1562 N N . PHE A 1 196 ? -2.351 9.171 -3.251 1.00 98.38 196 PHE A N 1
ATOM 1563 C CA . PHE A 1 196 ? -3.440 9.794 -4.010 1.00 98.38 196 PHE A CA 1
ATOM 1564 C C . PHE A 1 196 ? -4.484 8.766 -4.445 1.00 98.38 196 PHE A C 1
ATOM 1566 O O . PHE A 1 196 ? -5.662 8.974 -4.177 1.00 98.38 196 PHE A O 1
ATOM 1573 N N . ALA A 1 197 ? -4.063 7.623 -4.992 1.00 98.38 197 ALA A N 1
ATOM 1574 C CA . ALA A 1 197 ? -4.984 6.562 -5.395 1.00 98.38 197 ALA A CA 1
ATOM 1575 C C . ALA A 1 197 ? -5.795 6.001 -4.213 1.00 98.38 197 ALA A C 1
ATOM 1577 O O . ALA A 1 197 ? -6.971 5.693 -4.357 1.00 98.38 197 ALA A O 1
ATOM 1578 N N . MET A 1 198 ? -5.198 5.904 -3.020 1.00 97.94 198 MET A N 1
ATOM 1579 C CA . MET A 1 198 ? -5.915 5.523 -1.800 1.00 97.94 198 MET A CA 1
ATOM 1580 C C . MET A 1 198 ? -6.984 6.559 -1.430 1.00 97.94 198 MET A C 1
ATOM 1582 O O . MET A 1 198 ? -8.104 6.180 -1.098 1.00 97.94 198 MET A O 1
ATOM 1586 N N . ILE A 1 199 ? -6.666 7.856 -1.498 1.00 97.31 199 ILE A N 1
ATOM 1587 C CA . ILE A 1 199 ? -7.631 8.936 -1.223 1.00 97.31 199 ILE A CA 1
ATOM 1588 C C . ILE A 1 199 ? -8.778 8.914 -2.242 1.00 97.31 199 ILE A C 1
ATOM 1590 O O . ILE A 1 199 ? -9.938 9.027 -1.853 1.00 97.31 199 ILE A O 1
ATOM 1594 N N . GLU A 1 200 ? -8.463 8.733 -3.526 1.00 97.81 200 GLU A N 1
ATOM 1595 C CA . GLU A 1 200 ? -9.447 8.583 -4.607 1.00 97.81 200 GLU A CA 1
ATOM 1596 C C . GLU A 1 200 ? -10.301 7.313 -4.451 1.00 97.81 200 GLU A C 1
ATOM 1598 O O . GLU A 1 200 ? -11.451 7.291 -4.876 1.00 97.81 200 GLU A O 1
ATOM 1603 N N . ASP A 1 201 ? -9.778 6.284 -3.777 1.00 96.69 201 ASP A N 1
ATOM 1604 C CA . ASP A 1 201 ? -10.496 5.066 -3.380 1.00 96.69 201 ASP A CA 1
ATOM 1605 C C . ASP A 1 201 ? -11.157 5.187 -1.985 1.00 96.69 201 ASP A C 1
ATOM 1607 O O . ASP A 1 201 ? -11.274 4.225 -1.212 1.00 96.69 201 ASP A O 1
ATOM 1611 N N . ASP A 1 202 ? -11.587 6.402 -1.633 1.00 95.31 202 ASP A N 1
ATOM 1612 C CA . ASP A 1 202 ? -12.325 6.768 -0.419 1.00 95.31 202 ASP A CA 1
ATOM 1613 C C . ASP A 1 202 ? -11.596 6.468 0.907 1.00 95.31 202 ASP A C 1
ATOM 1615 O O . ASP A 1 202 ? -12.242 6.269 1.946 1.00 95.31 202 ASP A O 1
ATOM 1619 N N . TRP A 1 203 ? -10.271 6.316 0.922 1.00 96.19 203 TRP A N 1
ATOM 1620 C CA . TRP A 1 203 ? -9.533 6.219 2.184 1.00 96.19 203 TRP A CA 1
ATOM 1621 C C . TRP A 1 203 ? -9.315 7.597 2.800 1.00 96.19 203 TRP A C 1
ATOM 1623 O O . TRP A 1 203 ? -9.023 8.572 2.113 1.00 96.19 203 TRP A O 1
ATOM 1633 N N . ILE A 1 204 ? -9.376 7.672 4.130 1.00 94.44 204 ILE A N 1
ATOM 1634 C CA . ILE A 1 204 ? -9.069 8.909 4.851 1.00 94.44 204 ILE A CA 1
ATOM 1635 C C . ILE A 1 204 ? -7.612 8.869 5.284 1.00 94.44 204 ILE A C 1
ATOM 1637 O O . ILE A 1 204 ? -7.254 8.081 6.154 1.00 94.44 204 ILE A O 1
ATOM 1641 N N . LEU A 1 205 ? -6.769 9.723 4.708 1.00 95.00 205 LEU A N 1
ATOM 1642 C CA . LEU A 1 205 ? -5.398 9.904 5.178 1.00 95.00 205 LEU A CA 1
ATOM 1643 C C . LEU A 1 205 ? -5.388 10.794 6.429 1.00 95.00 205 LEU A C 1
ATOM 1645 O O . LEU A 1 205 ? -5.721 11.973 6.352 1.00 95.00 205 LEU A O 1
ATOM 1649 N N . HIS A 1 206 ? -4.959 10.252 7.568 1.00 91.25 206 HIS A N 1
ATOM 1650 C CA . HIS A 1 206 ? -4.820 11.016 8.810 1.00 91.25 206 HIS A CA 1
ATOM 1651 C C . HIS A 1 206 ? -3.435 11.645 8.946 1.00 91.25 206 HIS A C 1
ATOM 1653 O O . HIS A 1 206 ? -3.319 12.826 9.270 1.00 91.25 206 HIS A O 1
ATOM 1659 N N . ASN A 1 207 ? -2.371 10.873 8.699 1.00 92.25 207 ASN A N 1
ATOM 1660 C CA . ASN A 1 207 ? -1.000 11.352 8.860 1.00 92.25 207 ASN A CA 1
ATOM 1661 C C . ASN A 1 207 ? -0.037 10.738 7.840 1.00 92.25 207 ASN A C 1
ATOM 1663 O O . ASN A 1 207 ? -0.135 9.560 7.493 1.00 92.25 207 ASN A O 1
ATOM 1667 N N . LYS A 1 208 ? 0.962 11.538 7.449 1.00 95.94 208 LYS A N 1
ATOM 1668 C CA . LYS A 1 208 ? 2.235 11.066 6.892 1.00 95.94 208 LYS A CA 1
ATOM 1669 C C . LYS A 1 208 ? 3.249 11.020 8.033 1.00 95.94 208 LYS A C 1
ATOM 1671 O O . LYS A 1 208 ? 3.660 12.069 8.524 1.00 95.94 208 LYS A O 1
ATOM 1676 N N . ILE A 1 209 ? 3.618 9.828 8.481 1.00 95.50 209 ILE A N 1
ATOM 1677 C CA . ILE A 1 209 ? 4.587 9.632 9.563 1.00 95.50 209 ILE A CA 1
ATOM 1678 C C . ILE A 1 209 ? 5.962 9.380 8.939 1.00 95.50 209 ILE A C 1
ATOM 1680 O O . ILE A 1 209 ? 6.073 8.673 7.938 1.00 95.50 209 ILE A O 1
ATOM 1684 N N . ILE A 1 210 ? 7.010 9.965 9.524 1.00 95.81 210 ILE A N 1
ATOM 1685 C CA . ILE A 1 210 ? 8.395 9.748 9.095 1.00 95.81 210 ILE A CA 1
ATOM 1686 C C . ILE A 1 210 ? 9.025 8.678 9.978 1.00 95.81 210 ILE A C 1
ATOM 1688 O O . ILE A 1 210 ? 9.278 8.904 11.162 1.00 95.81 210 ILE A O 1
ATOM 1692 N N . TRP A 1 211 ? 9.316 7.519 9.395 1.00 95.00 211 TRP A N 1
ATOM 1693 C CA . TRP A 1 211 ? 10.135 6.510 10.047 1.00 95.00 211 TRP A CA 1
ATOM 1694 C C . TRP A 1 211 ? 11.609 6.819 9.799 1.00 95.00 211 TRP A C 1
ATOM 1696 O O . TRP A 1 211 ? 12.163 6.472 8.759 1.00 95.00 211 TRP A O 1
ATOM 1706 N N . HIS A 1 212 ? 12.248 7.486 10.759 1.00 95.25 212 HIS A N 1
ATOM 1707 C CA . HIS A 1 212 ? 13.688 7.730 10.733 1.00 95.25 212 HIS A CA 1
ATOM 1708 C C . HIS A 1 212 ? 14.467 6.445 11.053 1.00 95.25 212 HIS A C 1
ATOM 1710 O O . HIS A 1 212 ? 14.154 5.744 12.017 1.00 95.25 212 HIS A O 1
ATOM 1716 N N . LYS A 1 213 ? 15.497 6.152 10.254 1.00 93.38 213 LYS A N 1
ATOM 1717 C CA . LYS A 1 213 ? 16.374 4.982 10.370 1.00 93.38 213 LYS A CA 1
ATOM 1718 C C . LYS A 1 213 ? 17.781 5.454 10.770 1.00 93.38 213 LYS A C 1
ATOM 1720 O O . LYS A 1 213 ? 18.575 5.768 9.884 1.00 93.38 213 LYS A O 1
ATOM 1725 N N . PRO A 1 214 ? 18.127 5.481 12.076 1.00 92.38 214 PRO A N 1
ATOM 1726 C CA . PRO A 1 214 ? 19.410 6.020 12.548 1.00 92.38 214 PRO A CA 1
ATOM 1727 C C . PRO A 1 214 ? 20.636 5.318 11.951 1.00 92.38 214 PRO A C 1
ATOM 1729 O O . PRO A 1 214 ? 21.672 5.940 11.757 1.00 92.38 214 PRO A O 1
ATOM 1732 N N . ASN A 1 215 ? 20.490 4.032 11.617 1.00 92.69 215 ASN A N 1
ATOM 1733 C CA . ASN A 1 215 ? 21.535 3.190 11.036 1.00 92.69 215 ASN A CA 1
ATOM 1734 C C . ASN A 1 215 ? 21.217 2.839 9.574 1.00 92.69 215 ASN A C 1
ATOM 1736 O O . ASN A 1 215 ? 21.307 1.680 9.167 1.00 92.69 215 ASN A O 1
ATOM 1740 N N . ALA A 1 216 ? 20.750 3.818 8.795 1.00 88.44 216 ALA A N 1
ATOM 1741 C CA . ALA A 1 216 ? 20.475 3.615 7.379 1.00 88.44 216 ALA A CA 1
ATOM 1742 C C . ALA A 1 216 ? 21.755 3.250 6.615 1.00 88.44 216 ALA A C 1
ATOM 1744 O O . ALA A 1 216 ? 22.805 3.867 6.799 1.00 88.44 216 ALA A O 1
ATOM 1745 N N . MET A 1 217 ? 21.648 2.267 5.719 1.00 87.50 217 MET A N 1
ATOM 1746 C CA . MET A 1 217 ? 22.748 1.899 4.832 1.00 87.50 217 MET A CA 1
ATOM 1747 C C . MET A 1 217 ? 23.142 3.098 3.952 1.00 87.50 217 MET A C 1
ATOM 1749 O O . MET A 1 217 ? 22.270 3.653 3.277 1.00 87.50 217 MET A O 1
ATOM 1753 N N . PRO A 1 218 ? 24.428 3.493 3.911 1.00 86.00 218 PRO A N 1
ATOM 1754 C CA . PRO A 1 218 ? 24.886 4.561 3.030 1.00 86.00 218 PRO A CA 1
ATOM 1755 C C . PRO A 1 218 ? 24.616 4.243 1.556 1.00 86.00 218 PRO A C 1
ATOM 1757 O O . PRO A 1 218 ? 24.848 3.125 1.092 1.00 86.00 218 PRO A O 1
ATOM 1760 N N . SER A 1 219 ? 24.166 5.242 0.796 1.00 84.25 219 SER A N 1
ATOM 1761 C CA . SER A 1 219 ? 24.036 5.131 -0.656 1.00 84.25 219 SER A CA 1
ATOM 1762 C C . SER A 1 219 ? 25.398 5.327 -1.324 1.00 84.25 219 SER A C 1
ATOM 1764 O O . SER A 1 219 ? 26.079 6.320 -1.082 1.00 84.25 219 SER A O 1
ATOM 1766 N N . SER A 1 220 ? 25.786 4.412 -2.218 1.00 84.19 220 SER A N 1
ATOM 1767 C CA . SER A 1 220 ? 26.988 4.558 -3.058 1.00 84.19 220 SER A CA 1
ATOM 1768 C C . SER A 1 220 ? 26.790 5.521 -4.238 1.00 84.19 220 SER A C 1
ATOM 1770 O O . SER A 1 220 ? 27.725 5.799 -4.995 1.00 84.19 220 SER A O 1
ATOM 1772 N N . VAL A 1 221 ? 25.566 6.021 -4.426 1.00 86.44 221 VAL A N 1
ATOM 1773 C CA . VAL A 1 221 ? 25.209 6.907 -5.531 1.00 86.44 221 VAL A CA 1
ATOM 1774 C C . VAL A 1 221 ? 25.606 8.348 -5.206 1.00 86.44 221 VAL A C 1
ATOM 1776 O O . VAL A 1 221 ? 25.284 8.855 -4.141 1.00 86.44 221 VAL A O 1
ATOM 1779 N N . LYS A 1 222 ? 26.289 9.015 -6.145 1.00 87.44 222 LYS A N 1
ATOM 1780 C CA . LYS A 1 222 ? 26.905 10.340 -5.937 1.00 87.44 222 LYS A CA 1
ATOM 1781 C C . LYS A 1 222 ? 26.008 11.539 -6.263 1.00 87.44 222 LYS A C 1
ATOM 1783 O O . LYS A 1 222 ? 26.403 12.665 -5.999 1.00 87.44 222 LYS A O 1
ATOM 1788 N N . ASP A 1 223 ? 24.855 11.321 -6.889 1.00 88.00 223 ASP A N 1
ATOM 1789 C CA . ASP A 1 223 ? 23.981 12.392 -7.395 1.00 88.00 223 ASP A CA 1
ATOM 1790 C C . ASP A 1 223 ? 22.746 12.662 -6.525 1.00 88.00 223 ASP A C 1
ATOM 1792 O O . ASP A 1 223 ? 21.868 13.423 -6.923 1.00 88.00 223 ASP A O 1
ATOM 1796 N N . ARG A 1 224 ? 22.675 12.050 -5.338 1.00 88.69 224 ARG A N 1
ATOM 1797 C CA . ARG A 1 224 ? 21.580 12.224 -4.381 1.00 88.69 224 ARG A CA 1
ATOM 1798 C C . ARG A 1 224 ? 22.011 11.861 -2.966 1.00 88.69 224 ARG A C 1
ATOM 1800 O O . ARG A 1 224 ? 22.987 11.140 -2.773 1.00 88.69 224 ARG A O 1
ATOM 1807 N N . PHE A 1 225 ? 21.250 12.336 -1.988 1.00 91.00 225 PHE A N 1
ATOM 1808 C CA . PHE A 1 225 ? 21.466 12.004 -0.584 1.00 91.00 225 PHE A CA 1
ATOM 1809 C C . PHE A 1 225 ? 21.103 10.548 -0.274 1.00 91.00 225 PHE A C 1
ATOM 1811 O O . PHE A 1 225 ? 20.273 9.933 -0.946 1.00 91.00 225 PHE A O 1
ATOM 1818 N N . THR A 1 226 ? 21.712 10.009 0.781 1.00 89.75 226 THR A N 1
ATOM 1819 C CA . THR A 1 226 ? 21.277 8.747 1.381 1.00 89.75 226 THR A CA 1
ATOM 1820 C C . THR A 1 226 ? 19.882 8.926 1.970 1.00 89.75 226 THR A C 1
ATOM 1822 O O . THR A 1 226 ? 19.670 9.779 2.830 1.00 89.75 226 THR A O 1
ATOM 1825 N N . THR A 1 227 ? 18.939 8.098 1.536 1.00 89.25 227 THR A N 1
ATOM 1826 C CA . THR A 1 227 ? 17.604 8.041 2.131 1.00 89.25 227 THR A CA 1
ATOM 1827 C C . THR A 1 227 ? 17.681 7.319 3.477 1.00 89.25 227 THR A C 1
ATOM 1829 O O . THR A 1 227 ? 17.809 6.098 3.527 1.00 89.25 227 THR A O 1
ATOM 1832 N N . SER A 1 228 ? 17.621 8.076 4.575 1.00 93.19 228 SER A N 1
ATOM 1833 C CA . SER A 1 228 ? 17.663 7.558 5.952 1.00 93.19 228 SER A CA 1
ATOM 1834 C C . SER A 1 228 ? 16.292 7.500 6.630 1.00 93.19 228 SER A C 1
ATOM 1836 O O . SER A 1 228 ? 16.194 7.425 7.854 1.00 93.19 228 SER A O 1
ATOM 1838 N N . TRP A 1 229 ? 15.215 7.550 5.851 1.00 93.56 229 TRP A N 1
ATOM 1839 C CA . TRP A 1 229 ? 13.851 7.550 6.362 1.00 93.56 229 TRP A CA 1
ATOM 1840 C C . TRP A 1 229 ? 12.865 6.954 5.350 1.00 93.56 229 TRP A C 1
ATOM 1842 O O . TRP A 1 229 ? 13.165 6.886 4.162 1.00 93.56 229 TRP A O 1
ATOM 1852 N N . GLU A 1 230 ? 11.695 6.521 5.819 1.00 93.69 230 GLU A N 1
ATOM 1853 C CA . GLU A 1 230 ? 10.578 6.056 4.978 1.00 93.69 230 GLU A CA 1
ATOM 1854 C C . GLU A 1 230 ? 9.244 6.669 5.424 1.00 93.69 230 GLU A C 1
ATOM 1856 O O . GLU A 1 230 ? 9.102 7.101 6.573 1.00 93.69 230 GLU A O 1
ATOM 1861 N N . TYR A 1 231 ? 8.271 6.717 4.509 1.00 94.19 231 TYR A N 1
ATOM 1862 C CA . TYR A 1 231 ? 6.906 7.122 4.831 1.00 94.19 231 TYR A CA 1
ATOM 1863 C C . TYR A 1 231 ? 6.123 5.959 5.436 1.00 94.19 231 TYR A C 1
ATOM 1865 O O . TYR A 1 231 ? 6.008 4.897 4.831 1.00 94.19 231 TYR A O 1
ATOM 1873 N N . LEU A 1 232 ? 5.495 6.217 6.581 1.00 96.88 232 LEU A N 1
ATOM 1874 C CA . LEU A 1 232 ? 4.423 5.399 7.129 1.00 96.88 232 LEU A CA 1
ATOM 1875 C C . LEU A 1 232 ? 3.119 6.197 7.043 1.00 96.88 232 LEU A C 1
ATOM 1877 O O . LEU A 1 232 ? 2.908 7.163 7.779 1.00 96.88 232 LEU A O 1
ATOM 1881 N N . TYR A 1 233 ? 2.245 5.821 6.120 1.00 97.75 233 TYR A N 1
ATOM 1882 C CA . TYR A 1 233 ? 0.931 6.441 5.994 1.00 97.75 233 TYR A CA 1
ATOM 1883 C C . TYR A 1 233 ? -0.042 5.817 6.986 1.00 97.75 233 TYR A C 1
ATOM 1885 O O . TYR A 1 233 ? -0.132 4.594 7.076 1.00 97.75 233 TYR A O 1
ATOM 1893 N N . PHE A 1 234 ? -0.789 6.661 7.693 1.00 95.25 234 PHE A N 1
ATOM 1894 C CA . PHE A 1 234 ? -1.893 6.240 8.547 1.00 95.25 234 PHE A CA 1
ATOM 1895 C C . PHE A 1 234 ? -3.224 6.597 7.881 1.00 95.25 234 PHE A C 1
ATOM 1897 O O . PHE A 1 234 ? -3.561 7.777 7.749 1.00 95.25 234 PHE A O 1
ATOM 1904 N N . PHE A 1 235 ? -3.976 5.568 7.494 1.00 95.75 235 PHE A N 1
ATOM 1905 C CA . PHE A 1 235 ? -5.306 5.678 6.914 1.00 95.75 235 PHE A CA 1
ATOM 1906 C C . PHE A 1 235 ? -6.403 5.174 7.863 1.00 95.75 235 PHE A C 1
ATOM 1908 O O . PHE A 1 235 ? -6.223 4.197 8.595 1.00 95.75 235 PHE A O 1
ATOM 1915 N N . GLY A 1 236 ? -7.564 5.821 7.807 1.00 92.81 236 GLY A N 1
ATOM 1916 C CA . GLY A 1 236 ? -8.805 5.403 8.456 1.00 92.81 236 GLY A CA 1
ATOM 1917 C C . GLY A 1 236 ? -9.832 4.904 7.438 1.00 92.81 236 GLY A C 1
ATOM 1918 O O . GLY A 1 236 ? -9.873 5.371 6.295 1.00 92.81 236 GLY A O 1
ATOM 1919 N N . LYS A 1 237 ? -10.686 3.959 7.856 1.00 90.00 237 LYS A N 1
ATOM 1920 C CA . LYS A 1 237 ? -11.779 3.433 7.016 1.00 90.00 237 LYS A CA 1
ATOM 1921 C C . LYS A 1 237 ? -12.898 4.460 6.809 1.00 90.00 237 LYS A C 1
ATOM 1923 O O . LYS A 1 237 ? -13.541 4.464 5.764 1.00 90.00 237 LYS A O 1
ATOM 1928 N N . ASN A 1 238 ? -13.175 5.283 7.819 1.00 82.31 238 ASN A N 1
ATOM 1929 C CA . ASN A 1 238 ? -14.142 6.379 7.768 1.00 82.31 238 ASN A CA 1
ATOM 1930 C C . ASN A 1 238 ? -13.820 7.424 8.852 1.00 82.31 238 ASN A C 1
ATOM 1932 O O . ASN A 1 238 ? -12.908 7.246 9.656 1.00 82.31 238 ASN A O 1
ATOM 1936 N N . SER A 1 239 ? -14.587 8.516 8.886 1.00 71.56 239 SER A N 1
ATOM 1937 C CA . SER A 1 239 ? -14.351 9.667 9.769 1.00 71.56 239 SER A CA 1
ATOM 1938 C C . SER A 1 239 ? -14.541 9.386 11.265 1.00 71.56 239 SER A C 1
ATOM 1940 O O . SER A 1 239 ? -14.285 10.267 12.081 1.00 71.56 239 SER A O 1
ATOM 1942 N N . LYS A 1 240 ? -14.992 8.181 11.640 1.00 65.94 240 LYS A N 1
ATOM 1943 C CA . LYS A 1 240 ? -15.160 7.748 13.033 1.00 65.94 240 LYS A CA 1
ATOM 1944 C C . LYS A 1 240 ? -13.914 7.077 13.609 1.00 65.94 240 LYS A C 1
ATOM 1946 O O . LYS A 1 240 ? -13.890 6.861 14.816 1.00 65.94 240 LYS A O 1
ATOM 1951 N N . THR A 1 241 ? -12.890 6.783 12.802 1.00 63.00 241 THR A N 1
ATOM 1952 C CA . THR A 1 241 ? -11.576 6.343 13.296 1.00 63.00 241 THR A CA 1
ATOM 1953 C C . THR A 1 241 ? -10.870 7.535 13.960 1.00 63.00 241 THR A C 1
ATOM 1955 O O . THR A 1 241 ? -10.009 8.178 13.367 1.00 63.00 241 THR A O 1
ATOM 1958 N N . ILE A 1 242 ? -11.281 7.889 15.181 1.00 65.31 242 ILE A N 1
ATOM 1959 C CA . ILE A 1 242 ? -10.678 8.971 15.967 1.00 65.31 242 ILE A CA 1
ATOM 1960 C C . ILE A 1 242 ? -10.160 8.377 17.272 1.00 65.31 242 ILE A C 1
ATOM 1962 O O . ILE A 1 242 ? -10.937 8.026 18.155 1.00 65.31 242 ILE A O 1
ATOM 1966 N N . LEU A 1 243 ? -8.837 8.289 17.391 1.00 69.69 243 LEU A N 1
ATOM 1967 C CA . LEU A 1 243 ? -8.175 8.022 18.661 1.00 69.69 243 LEU A CA 1
ATOM 1968 C C . LEU A 1 243 ? -7.921 9.354 19.368 1.00 69.69 243 LEU A C 1
ATOM 1970 O O . LEU A 1 243 ? -7.317 10.269 18.806 1.00 69.69 243 LEU A O 1
ATOM 1974 N N . TRP A 1 244 ? -8.370 9.455 20.610 1.00 75.25 244 TRP A N 1
ATOM 1975 C CA . TRP A 1 244 ? -8.144 10.604 21.473 1.00 75.25 244 TRP A CA 1
ATOM 1976 C C . TRP A 1 244 ? -6.966 10.305 22.377 1.00 75.25 244 TRP A C 1
ATOM 1978 O O . TRP A 1 244 ? -6.956 9.266 23.031 1.00 75.25 244 TRP A O 1
ATOM 1988 N N . ARG A 1 245 ? -5.986 11.211 22.425 1.00 78.19 245 ARG A N 1
ATOM 1989 C CA . ARG A 1 245 ? -4.852 11.122 23.347 1.00 78.19 245 ARG A CA 1
ATOM 1990 C C . ARG A 1 245 ? -5.040 12.091 24.499 1.00 78.19 245 ARG A C 1
ATOM 1992 O O . ARG A 1 245 ? -5.262 13.280 24.268 1.00 78.19 245 ARG A O 1
ATOM 1999 N N . ASN A 1 246 ? -4.876 11.605 25.717 1.00 83.25 246 ASN A N 1
ATOM 2000 C CA . ASN A 1 246 ? -4.734 12.444 26.889 1.00 83.25 246 ASN A CA 1
ATOM 2001 C C . ASN A 1 246 ? -3.375 13.148 26.824 1.00 83.25 246 ASN A C 1
ATOM 2003 O O . ASN A 1 246 ? -2.332 12.495 26.828 1.00 83.25 246 ASN A O 1
ATOM 2007 N N . GLN A 1 247 ? -3.364 14.477 26.745 1.00 79.94 247 GLN A N 1
ATOM 2008 C CA . GLN A 1 247 ? -2.115 15.233 26.625 1.00 79.94 247 GLN A CA 1
ATOM 2009 C C . GLN A 1 247 ? -1.252 15.222 27.897 1.00 79.94 247 GLN A C 1
ATOM 2011 O O . GLN A 1 247 ? -0.061 15.504 27.804 1.00 79.94 247 GLN A O 1
ATOM 2016 N N . GLN A 1 248 ? -1.818 14.879 29.056 1.00 83.88 248 GLN A N 1
ATOM 2017 C CA . GLN A 1 248 ? -1.098 14.820 30.330 1.00 83.88 248 GLN A CA 1
ATOM 2018 C C . GLN A 1 248 ? -0.605 13.407 30.643 1.00 83.88 248 GLN A C 1
ATOM 2020 O O . GLN A 1 248 ? 0.571 13.218 30.939 1.00 83.88 248 GLN A O 1
ATOM 2025 N N . THR A 1 249 ? -1.491 12.411 30.563 1.00 85.62 249 THR A N 1
ATOM 2026 C CA . THR A 1 249 ? -1.162 11.019 30.922 1.00 85.62 249 THR A CA 1
ATOM 2027 C C . THR A 1 249 ? -0.581 10.235 29.749 1.00 85.62 249 THR A C 1
ATOM 2029 O O . THR A 1 249 ? 0.097 9.231 29.943 1.00 85.62 249 THR A O 1
ATOM 2032 N N . GLY A 1 250 ? -0.828 10.681 28.513 1.00 80.00 250 GLY A N 1
ATOM 2033 C CA . GLY A 1 250 ? -0.442 9.971 27.297 1.00 80.00 250 GLY A CA 1
ATOM 2034 C C . GLY A 1 250 ? -1.355 8.798 26.929 1.00 80.00 250 GLY A C 1
ATOM 2035 O O . GLY A 1 250 ? -1.106 8.175 25.896 1.00 80.00 250 GLY A O 1
ATOM 2036 N N . GLU A 1 251 ? -2.389 8.518 27.727 1.00 81.88 251 GLU A N 1
ATOM 2037 C CA . GLU A 1 251 ? -3.378 7.466 27.478 1.00 81.88 251 GLU A CA 1
ATOM 2038 C C . GLU A 1 251 ? -4.163 7.706 26.183 1.00 81.88 251 GLU A C 1
ATOM 2040 O O . GLU A 1 251 ? -4.310 8.842 25.726 1.00 81.88 251 GLU A O 1
ATOM 2045 N N . TRP A 1 252 ? -4.694 6.627 25.607 1.00 76.44 252 TRP A N 1
ATOM 2046 C CA . TRP A 1 252 ? -5.493 6.651 24.383 1.00 76.44 252 TRP A CA 1
ATOM 2047 C C . TRP A 1 252 ? -6.889 6.082 24.626 1.00 76.44 252 TRP A C 1
ATOM 2049 O O . TRP A 1 252 ? -7.036 5.104 25.356 1.00 76.44 252 TRP A O 1
ATOM 2059 N N . ARG A 1 253 ? -7.905 6.657 23.975 1.00 76.00 253 ARG A N 1
ATOM 2060 C CA . ARG A 1 253 ? -9.262 6.095 23.917 1.00 76.00 253 ARG A CA 1
ATOM 2061 C C . ARG A 1 253 ? -9.902 6.290 22.547 1.00 76.00 253 ARG A C 1
ATOM 2063 O O . ARG A 1 253 ? -9.541 7.200 21.806 1.00 76.00 253 ARG A O 1
ATOM 2070 N N . ASP A 1 254 ? -10.861 5.437 22.230 1.00 71.75 254 ASP A N 1
ATOM 2071 C CA . ASP A 1 254 ? -11.662 5.435 20.998 1.00 71.75 254 ASP A CA 1
ATOM 2072 C C . ASP A 1 254 ? -12.990 6.201 21.142 1.00 71.75 254 ASP A C 1
ATOM 2074 O O . ASP A 1 254 ? -13.641 6.557 20.158 1.00 71.75 254 ASP A O 1
ATOM 2078 N N . THR A 1 255 ? -13.392 6.499 22.376 1.00 76.81 255 THR A N 1
ATOM 2079 C CA . THR A 1 255 ? -14.591 7.274 22.680 1.00 76.81 255 THR A CA 1
ATOM 2080 C C . THR A 1 255 ? -14.304 8.765 22.638 1.00 76.81 255 THR A C 1
ATOM 2082 O O . THR A 1 255 ? -13.325 9.262 23.200 1.00 76.81 255 THR A O 1
ATOM 2085 N N . ARG A 1 256 ? -15.194 9.502 21.966 1.00 76.38 256 ARG A N 1
ATOM 2086 C CA . ARG A 1 256 ? -15.122 10.960 21.931 1.00 76.38 256 ARG A CA 1
ATOM 2087 C C . ARG A 1 256 ? -15.288 11.520 23.351 1.00 76.38 256 ARG A C 1
ATOM 2089 O O . ARG A 1 256 ? -16.300 11.211 23.978 1.00 76.38 256 ARG A O 1
ATOM 2096 N N . PRO A 1 257 ? -14.364 12.377 23.815 1.00 77.44 257 PRO A N 1
ATOM 2097 C CA . PRO A 1 257 ? -14.499 13.105 25.064 1.00 77.44 257 PRO A CA 1
ATOM 2098 C C . PRO A 1 257 ? -15.799 13.885 25.117 1.00 77.44 257 PRO A C 1
ATOM 2100 O O . PRO A 1 257 ? -16.216 14.493 24.122 1.00 77.44 257 PRO A O 1
ATOM 2103 N N . THR A 1 258 ? -16.431 13.894 26.288 1.00 81.38 258 THR A N 1
ATOM 2104 C CA . THR A 1 258 ? -17.515 14.844 26.531 1.00 81.38 258 THR A CA 1
ATOM 2105 C C . THR A 1 258 ? -16.960 16.272 26.526 1.00 81.38 258 THR A C 1
ATOM 2107 O O . THR A 1 258 ? -15.746 16.496 26.518 1.00 81.38 258 THR A O 1
ATOM 2110 N N . LYS A 1 259 ? -17.841 17.278 26.526 1.00 77.62 259 LYS A N 1
ATOM 2111 C CA . LYS A 1 259 ? -17.396 18.681 26.565 1.00 77.62 259 LYS A CA 1
ATOM 2112 C C . LYS A 1 259 ? -16.549 18.978 27.805 1.00 77.62 259 LYS A C 1
ATOM 2114 O O . LYS A 1 259 ? -15.638 19.794 27.720 1.00 77.62 259 LYS A O 1
ATOM 2119 N N . GLU A 1 260 ? -16.840 18.305 28.911 1.00 78.31 260 GLU A N 1
ATOM 2120 C CA . GLU A 1 260 ? -16.171 18.437 30.204 1.00 78.31 260 GLU A CA 1
ATOM 2121 C C . GLU A 1 260 ? -14.796 17.748 30.213 1.00 78.31 260 GLU A C 1
ATOM 2123 O O . GLU A 1 260 ? -13.902 18.174 30.934 1.00 78.31 260 GLU A O 1
ATOM 2128 N N . GLU A 1 261 ? -14.600 16.728 29.372 1.00 73.25 261 GLU A N 1
ATOM 2129 C CA . GLU A 1 261 ? -13.359 15.946 29.267 1.00 73.25 261 GLU A CA 1
ATOM 2130 C C . GLU A 1 261 ? -12.451 16.368 28.096 1.00 73.25 261 GLU A C 1
ATOM 2132 O O . GLU A 1 261 ? -11.365 15.807 27.919 1.00 73.25 261 GLU A O 1
ATOM 2137 N N . ASN A 1 262 ? -12.892 17.324 27.266 1.00 71.38 262 ASN A N 1
ATOM 2138 C CA . ASN A 1 262 ? -12.167 17.800 26.077 1.00 71.38 262 ASN A CA 1
ATOM 2139 C C . ASN A 1 262 ? -10.725 18.236 26.388 1.00 71.38 262 ASN A C 1
ATOM 2141 O O . ASN A 1 262 ? -9.847 18.132 25.537 1.00 71.38 262 ASN A O 1
ATOM 2145 N N . TYR A 1 263 ? -10.458 18.709 27.606 1.00 73.19 263 TYR A N 1
ATOM 2146 C CA . TYR A 1 263 ? -9.101 18.793 28.133 1.00 73.19 263 TYR A CA 1
ATOM 2147 C C . TYR A 1 263 ? -8.956 17.781 29.278 1.00 73.19 263 TYR A C 1
ATOM 2149 O O . TYR A 1 263 ? -9.805 17.773 30.168 1.00 73.19 263 TYR A O 1
ATOM 2157 N N . PRO A 1 264 ? -7.913 16.928 29.279 1.00 73.62 264 PRO A N 1
ATOM 2158 C CA . PRO A 1 264 ? -6.734 16.926 28.397 1.00 73.62 264 PRO A CA 1
ATOM 2159 C C . PRO A 1 264 ? -6.892 16.113 27.096 1.00 73.62 264 PRO A C 1
ATOM 2161 O O . PRO A 1 264 ? -5.912 15.916 26.374 1.00 73.62 264 PRO A O 1
ATOM 2164 N N . TRP A 1 265 ? -8.090 15.618 26.780 1.00 73.88 265 TRP A N 1
ATOM 2165 C CA . TRP A 1 265 ? -8.341 14.779 25.607 1.00 73.88 265 TRP A CA 1
ATOM 2166 C C . TRP A 1 265 ? -8.679 15.614 24.357 1.00 73.88 265 TRP A C 1
ATOM 2168 O O . TRP A 1 265 ? -9.798 15.589 23.864 1.00 73.88 265 TRP A O 1
ATOM 2178 N N . GLY A 1 266 ? -7.693 16.329 23.809 1.00 60.25 266 GLY A N 1
ATOM 2179 C CA . GLY A 1 266 ? -7.800 16.972 22.493 1.00 60.25 266 GLY A CA 1
ATOM 2180 C C . GLY A 1 266 ? -8.045 18.488 22.481 1.00 60.25 266 GLY A C 1
ATOM 2181 O O . GLY A 1 266 ? -9.161 18.981 22.588 1.00 60.25 266 GLY A O 1
ATOM 2182 N N . GLY A 1 267 ? -6.988 19.226 22.126 1.00 50.91 267 GLY A N 1
ATOM 2183 C CA . GLY A 1 267 ? -7.109 20.282 21.116 1.00 50.91 267 GLY A CA 1
ATOM 2184 C C . GLY A 1 267 ? -7.575 21.676 21.541 1.00 50.91 267 GLY A C 1
ATOM 2185 O O . GLY A 1 267 ? -8.030 22.419 20.678 1.00 50.91 267 GLY A O 1
ATOM 2186 N N . ARG A 1 268 ? -7.407 22.089 22.799 1.00 41.38 268 ARG A N 1
ATOM 2187 C CA . ARG A 1 268 ? -7.035 23.479 23.123 1.00 41.38 268 ARG A CA 1
ATOM 2188 C C . ARG A 1 268 ? -6.005 23.428 24.242 1.00 41.38 268 ARG A C 1
ATOM 2190 O O . ARG A 1 268 ? -6.300 22.905 25.311 1.00 41.38 268 ARG A O 1
ATOM 2197 N N . TYR A 1 269 ? -4.807 23.955 23.985 1.00 45.81 269 TYR A N 1
ATOM 2198 C CA . TYR A 1 269 ? -3.924 24.364 25.074 1.00 45.81 269 TYR A CA 1
ATOM 2199 C C . TYR A 1 269 ? -4.745 25.303 25.963 1.00 45.81 269 TYR A C 1
ATOM 2201 O O . TYR A 1 269 ? -5.337 26.256 25.447 1.00 45.81 269 TYR A O 1
ATOM 2209 N N . GLN A 1 270 ? -4.842 25.021 27.265 1.00 46.81 270 GLN A N 1
ATOM 2210 C CA . GLN A 1 270 ? -5.270 26.064 28.193 1.00 46.81 270 GLN A CA 1
ATOM 2211 C C . GLN A 1 270 ? -4.326 27.246 27.973 1.00 46.81 270 GLN A C 1
ATOM 2213 O O . GLN A 1 270 ? -3.111 27.051 27.901 1.00 46.81 270 GLN A O 1
ATOM 2218 N N . HIS A 1 271 ? -4.892 28.441 27.785 1.00 44.56 271 HIS A N 1
ATOM 2219 C CA . HIS A 1 271 ? -4.127 29.678 27.840 1.00 44.56 271 HIS A CA 1
ATOM 2220 C C . HIS A 1 271 ? -3.274 29.613 29.108 1.00 44.56 271 HIS A C 1
ATOM 2222 O O . HIS A 1 271 ? -3.810 29.596 30.212 1.00 44.56 271 HIS A O 1
ATOM 2228 N N . ILE A 1 272 ? -1.959 29.494 28.937 1.00 48.97 272 ILE A N 1
ATOM 2229 C CA . ILE A 1 272 ? -1.028 29.744 30.025 1.00 48.97 272 ILE A CA 1
ATOM 2230 C C . ILE A 1 272 ? -1.072 31.260 30.166 1.00 48.97 272 ILE A C 1
ATOM 2232 O O . ILE A 1 272 ? -0.624 31.969 29.263 1.00 48.97 272 ILE A O 1
ATOM 2236 N N . GLU A 1 273 ? -1.725 31.753 31.216 1.00 44.78 273 GLU A N 1
ATOM 2237 C CA . GLU A 1 273 ? -1.567 33.145 31.627 1.00 44.78 273 GLU A CA 1
ATOM 2238 C C . GLU A 1 273 ? -0.074 33.342 31.923 1.00 44.78 273 GLU A C 1
ATOM 2240 O O . GLU A 1 273 ? 0.472 32.719 32.835 1.00 44.78 273 GLU A O 1
ATOM 2245 N N . THR A 1 274 ? 0.601 34.091 31.047 1.00 51.75 274 THR A N 1
ATOM 2246 C CA . THR A 1 274 ? 1.981 34.561 31.227 1.00 51.75 274 THR A CA 1
ATOM 2247 C C . THR A 1 274 ? 2.022 35.720 32.197 1.00 51.75 274 THR A C 1
ATOM 2249 O O . THR A 1 274 ? 1.170 36.621 32.016 1.00 51.75 274 THR A O 1
#

Organism: NCBI:txid412755

Nearest PDB structures (foldseek):
  6pbd-assembly1_A  TM=7.233E-01  e=9.574E-07  Caulobacter vibrioides
  6pbd-assembly1_B  TM=8.502E-01  e=2.377E-05  Caulobacter vibrioides
  5hfj-assembly4_G  TM=7.577E-01  e=4.359E-03  Helicobacter pylori 26695
  5hfj-assembly2_C  TM=6.637E-01  e=2.238E-03  Helicobacter pylori 26695
  5hfj-assembly1_A  TM=7.521E-01  e=3.863E-02  Helicobacter pylori 26695

Mean predicted aligned error: 12.77 Å

Secondary structure (DSSP, 8-state):
---SEE-SS-EE--S-HHHHHTTSPTT-EEEEEE-PPPTTT-PPTTPPPEEESS-TT----B--S------TTS-S---------------PPP----BBTTT--EEE-TT--SSHHHHHHHHHHHHHHHHHHEEEEEEEEEEE---B--------SPPPPSSS---------------TTSPTT-B--HHHHHHHHHHHTT-EEEEEEEEE-TTPPPP--SSS----EEEEEEEESSTT--PEEBTTT--EESSPPPTTTTTTBSS-------

Sequence (274 aa):
MKPYFEDSFTSIYQGHALKVLKTFASESIQMCLCSPPYWGLRNYSGGSEIVWGGNGNCEHEWNITSRYWDNRHASVIASGEVDALGSKKDKRGHIEDNFCLKCGAWRGQLGLEPTPELYVEHLILIFREVKRVLRKDGSFYLNIGDTYASGTRKSNKPQTIAHGNEQDLPLEYSPSRDMKNYQSKCMVCIPERVMFAMIEDDWILHNKIIWHKPNAMPSSVKDRFTTSWEYLYFFGKNSKTILWRNQQTGEWRDTRPTKEENYPWGGRYQHIET

InterPro domains:
  IPR002941 DNA methylase N-4/N-6 [PF01555] (29-248)
  IPR029063 S-adenosyl-L-methionine-dependent methyltransferase superfamily [G3DSA:3.40.50.150] (10-273)
  IPR029063 S-adenosyl-L-methionine-dependent methyltransferase superfamily [SSF53335] (4-248)

pLDDT: mean 76.3, std 22.83, range [25.94, 98.38]